Protein AF-A0AAN6LXR0-F1 (afdb_monomer_lite)

InterPro domains:
  IPR046529 Domain of unknown function DUF6594 [PF20237] (5-196)

Structure (mmCIF, N/CA/C/O backbone):
data_AF-A0AAN6LXR0-F1
#
_entry.id   AF-A0AAN6LXR0-F1
#
loop_
_atom_site.group_PDB
_atom_site.id
_atom_site.type_symbol
_atom_site.label_atom_id
_atom_site.label_alt_id
_atom_site.label_comp_id
_atom_site.label_asym_id
_atom_site.label_entity_id
_atom_site.label_seq_id
_atom_site.pdbx_PDB_ins_code
_atom_site.Cartn_x
_atom_site.Cartn_y
_atom_site.Cartn_z
_atom_site.occupancy
_atom_site.B_iso_or_equiv
_atom_site.auth_seq_id
_atom_site.auth_comp_id
_atom_site.auth_asym_id
_atom_site.auth_atom_id
_atom_site.pdbx_PDB_model_num
ATOM 1 N N . MET A 1 1 ? 6.431 15.341 -34.986 1.00 51.22 1 MET A N 1
ATOM 2 C CA . MET A 1 1 ? 7.709 15.016 -34.312 1.00 51.22 1 MET A CA 1
ATOM 3 C C . MET A 1 1 ? 7.399 14.668 -32.868 1.00 51.22 1 MET A C 1
ATOM 5 O O . MET A 1 1 ? 7.099 15.566 -32.097 1.00 51.22 1 MET A O 1
ATOM 9 N N . ASN A 1 2 ? 7.416 13.387 -32.506 1.00 68.31 2 ASN A N 1
ATOM 10 C CA . ASN A 1 2 ? 7.195 12.981 -31.116 1.00 68.31 2 ASN A CA 1
ATOM 11 C C . ASN A 1 2 ? 8.571 12.843 -30.463 1.00 68.31 2 ASN A C 1
ATOM 13 O O . ASN A 1 2 ? 9.344 12.005 -30.911 1.00 68.31 2 ASN A O 1
ATOM 17 N N . THR A 1 3 ? 8.894 13.661 -29.462 1.00 81.25 3 THR A N 1
ATOM 18 C CA . THR A 1 3 ? 10.088 13.536 -28.602 1.00 81.25 3 THR A CA 1
ATOM 19 C C . THR A 1 3 ? 9.645 13.186 -27.178 1.00 81.25 3 THR A C 1
ATOM 21 O O . THR A 1 3 ? 8.453 13.235 -26.877 1.00 81.25 3 THR A O 1
ATOM 24 N N . GLY A 1 4 ? 10.561 12.782 -26.295 1.00 86.75 4 GLY A N 1
ATOM 25 C CA . GLY A 1 4 ? 10.207 12.522 -24.896 1.00 86.75 4 GLY A CA 1
ATOM 26 C C . GLY A 1 4 ? 9.492 11.188 -24.648 1.00 86.75 4 GLY A C 1
ATOM 27 O O . GLY A 1 4 ? 9.710 10.193 -25.349 1.00 86.75 4 GLY A O 1
ATOM 28 N N . PHE A 1 5 ? 8.604 11.182 -23.647 1.00 89.44 5 PHE A N 1
ATOM 29 C CA . PHE A 1 5 ? 7.793 10.019 -23.265 1.00 89.44 5 PHE A CA 1
ATOM 30 C C . PHE A 1 5 ? 6.975 9.419 -24.425 1.00 89.44 5 PHE A C 1
ATOM 32 O O . PHE A 1 5 ? 6.991 8.193 -24.555 1.00 89.44 5 PHE A O 1
ATOM 39 N N . PRO A 1 6 ? 6.324 10.201 -25.315 1.00 91.44 6 PRO A N 1
ATOM 40 C CA . PRO A 1 6 ? 5.630 9.646 -26.482 1.00 91.44 6 PRO A CA 1
ATOM 41 C C . PRO A 1 6 ? 6.534 8.837 -27.424 1.00 91.44 6 PRO A C 1
ATOM 43 O O . PRO A 1 6 ? 6.121 7.807 -27.953 1.00 91.44 6 PRO A O 1
ATOM 46 N N . LYS A 1 7 ? 7.787 9.266 -27.630 1.00 89.25 7 LYS A N 1
ATOM 47 C CA . LYS A 1 7 ? 8.739 8.535 -28.483 1.00 89.25 7 LYS A CA 1
ATOM 48 C C . LYS A 1 7 ? 9.213 7.251 -27.811 1.00 89.25 7 LYS A C 1
ATOM 50 O O . LYS A 1 7 ? 9.245 6.203 -28.454 1.00 89.25 7 LYS A O 1
ATOM 55 N N . LEU A 1 8 ? 9.561 7.326 -26.523 1.00 88.56 8 LEU A N 1
ATOM 56 C CA . LEU A 1 8 ? 10.047 6.164 -25.781 1.00 88.56 8 LEU A CA 1
ATOM 57 C C . LEU A 1 8 ? 8.950 5.111 -25.587 1.00 88.56 8 LEU A C 1
ATOM 59 O O . LEU A 1 8 ? 9.200 3.938 -25.831 1.00 88.56 8 LEU A O 1
ATOM 63 N N . SER A 1 9 ? 7.735 5.511 -25.203 1.00 89.75 9 SER A N 1
ATOM 64 C CA . SER A 1 9 ? 6.600 4.585 -25.050 1.00 89.75 9 SER A CA 1
ATOM 65 C C . SER A 1 9 ? 6.288 3.848 -26.353 1.00 89.75 9 SER A C 1
ATOM 67 O O . SER A 1 9 ? 6.139 2.629 -26.332 1.00 89.75 9 SER A O 1
ATOM 69 N N . ARG A 1 10 ? 6.306 4.548 -27.499 1.00 88.88 10 ARG A N 1
ATOM 70 C CA . ARG A 1 10 ? 6.178 3.916 -28.819 1.00 88.88 10 ARG A CA 1
ATOM 71 C C . ARG A 1 10 ? 7.291 2.899 -29.075 1.00 88.88 10 ARG A C 1
ATOM 73 O O . ARG A 1 10 ? 6.992 1.802 -29.524 1.00 88.88 10 ARG A O 1
ATOM 80 N N . ARG A 1 11 ? 8.554 3.229 -28.778 1.00 86.94 11 ARG A N 1
ATOM 81 C CA . ARG A 1 11 ? 9.693 2.303 -28.950 1.00 86.94 11 ARG A CA 1
ATOM 82 C C . ARG A 1 11 ? 9.577 1.056 -28.077 1.00 86.94 11 ARG A C 1
ATOM 84 O O . ARG A 1 11 ? 9.833 -0.042 -28.562 1.00 86.94 11 ARG A O 1
ATOM 91 N N . LEU A 1 12 ? 9.146 1.223 -26.829 1.00 86.25 12 LEU A N 1
ATOM 92 C CA . LEU A 1 12 ? 8.907 0.105 -25.919 1.00 86.25 12 LEU A CA 1
ATOM 93 C C . LEU A 1 12 ? 7.782 -0.795 -26.449 1.00 86.25 12 LEU A C 1
ATOM 95 O O . LEU A 1 12 ? 7.953 -2.010 -26.487 1.00 86.25 12 LEU A O 1
ATOM 99 N N . ALA A 1 13 ? 6.682 -0.207 -26.932 1.00 85.75 13 ALA A N 1
ATOM 100 C CA . ALA A 1 13 ? 5.504 -0.928 -27.418 1.00 85.75 13 ALA A CA 1
ATOM 101 C C . ALA A 1 13 ? 5.711 -1.722 -28.724 1.00 85.75 13 ALA A C 1
ATOM 103 O O . ALA A 1 13 ? 4.903 -2.595 -29.020 1.00 85.75 13 ALA A O 1
ATOM 104 N N . ILE A 1 14 ? 6.775 -1.461 -29.495 1.00 82.56 14 ILE A N 1
ATOM 105 C CA . ILE A 1 14 ? 7.069 -2.197 -30.743 1.00 82.56 14 ILE A CA 1
ATOM 106 C C . ILE A 1 14 ? 7.388 -3.676 -30.475 1.00 82.56 14 ILE A C 1
ATOM 108 O O . ILE A 1 14 ? 7.172 -4.518 -31.343 1.00 82.56 14 ILE A O 1
ATOM 112 N N . HIS A 1 15 ? 7.895 -4.012 -29.285 1.00 72.75 15 HIS A N 1
ATOM 113 C CA . HIS A 1 15 ? 8.334 -5.371 -28.972 1.00 72.75 15 HIS A CA 1
ATOM 114 C C . HIS A 1 15 ? 7.192 -6.194 -28.354 1.00 72.75 15 HIS A C 1
ATOM 116 O O . HIS A 1 15 ? 6.874 -5.980 -27.181 1.00 72.75 15 HIS A O 1
ATOM 122 N N . PRO A 1 16 ? 6.625 -7.191 -29.066 1.00 69.94 16 PRO A N 1
ATOM 123 C CA . PRO A 1 16 ? 5.486 -7.982 -28.575 1.00 69.94 16 PRO A CA 1
ATOM 124 C C . PRO A 1 16 ? 5.852 -8.882 -27.386 1.00 69.94 16 PRO A C 1
ATOM 126 O O . PRO A 1 16 ? 4.994 -9.389 -26.668 1.00 69.94 16 PRO A O 1
ATOM 129 N N . ASP A 1 17 ? 7.148 -9.099 -27.163 1.00 73.25 17 ASP A N 1
ATOM 130 C CA . ASP A 1 17 ? 7.640 -9.957 -26.096 1.00 73.25 17 ASP A CA 1
ATOM 131 C C . ASP A 1 17 ? 7.623 -9.299 -24.710 1.00 73.25 17 ASP A C 1
ATOM 133 O O . ASP A 1 17 ? 7.783 -10.011 -23.718 1.00 73.25 17 ASP A O 1
ATOM 137 N N . TYR A 1 18 ? 7.436 -7.976 -24.623 1.00 77.94 18 TYR A N 1
ATOM 138 C CA . TYR A 1 18 ? 7.505 -7.180 -23.388 1.00 77.94 18 TYR A CA 1
ATOM 139 C C . TYR A 1 18 ? 8.811 -7.341 -22.579 1.00 77.94 18 TYR A C 1
ATOM 141 O O . TYR A 1 18 ? 8.905 -6.881 -21.445 1.00 77.94 18 TYR A O 1
ATOM 149 N N . GLU A 1 19 ? 9.867 -7.945 -23.137 1.00 80.06 19 GLU A N 1
ATOM 150 C CA . GLU A 1 19 ? 11.148 -8.108 -22.428 1.00 80.06 19 GLU A CA 1
ATOM 151 C C . GLU A 1 19 ? 11.853 -6.765 -22.176 1.00 80.06 19 GLU A C 1
ATOM 153 O O . GLU A 1 19 ? 12.559 -6.619 -21.180 1.00 80.06 19 GLU A O 1
ATOM 158 N N . ALA A 1 20 ? 11.630 -5.771 -23.043 1.00 81.25 20 ALA A N 1
ATOM 159 C CA . ALA A 1 20 ? 12.152 -4.412 -22.890 1.00 81.25 20 ALA A CA 1
ATOM 160 C C . ALA A 1 20 ? 11.318 -3.535 -21.928 1.00 81.25 20 ALA A C 1
ATOM 162 O O . ALA A 1 20 ? 11.726 -2.416 -21.615 1.00 81.25 20 ALA A O 1
ATOM 163 N N . PHE A 1 21 ? 10.180 -4.030 -21.416 1.00 88.88 21 PHE A N 1
ATOM 164 C CA . PHE A 1 21 ? 9.346 -3.329 -20.430 1.00 88.88 21 PHE A CA 1
ATOM 165 C C . PHE A 1 21 ? 9.963 -3.447 -19.036 1.00 88.88 21 PHE A C 1
ATOM 167 O O . PHE A 1 21 ? 9.533 -4.235 -18.189 1.00 88.88 21 PHE A O 1
ATOM 174 N N . ILE A 1 22 ? 11.016 -2.658 -18.829 1.00 91.62 22 ILE A N 1
ATOM 175 C CA . ILE A 1 22 ? 11.795 -2.634 -17.596 1.00 91.62 22 ILE A CA 1
ATOM 176 C C . ILE A 1 22 ? 11.388 -1.425 -16.766 1.00 91.62 22 ILE A C 1
ATOM 178 O O . ILE A 1 22 ? 11.518 -0.282 -17.210 1.00 91.62 22 ILE A O 1
ATOM 182 N N . PHE A 1 23 ? 10.967 -1.659 -15.532 1.00 92.50 23 PHE A N 1
ATOM 183 C CA . PHE A 1 23 ? 10.565 -0.614 -14.592 1.00 92.50 23 PHE A CA 1
ATOM 184 C C . PHE A 1 23 ? 11.283 -0.782 -13.262 1.00 92.50 23 PHE A C 1
ATOM 186 O O . PHE A 1 23 ? 12.004 -1.755 -13.054 1.00 92.50 23 PHE A O 1
ATOM 193 N N . ARG A 1 24 ? 11.123 0.210 -12.388 1.00 93.00 24 ARG A N 1
ATOM 194 C CA . ARG A 1 24 ? 11.608 0.145 -11.014 1.00 93.00 24 ARG A CA 1
ATOM 195 C C . ARG A 1 24 ? 10.474 -0.319 -10.099 1.00 93.00 24 ARG A C 1
ATOM 197 O O . ARG A 1 24 ? 9.366 0.185 -10.266 1.00 93.00 24 ARG A O 1
ATOM 204 N N . LYS A 1 25 ? 10.736 -1.234 -9.157 1.00 92.25 25 LYS A N 1
ATOM 205 C CA . LYS A 1 25 ? 9.773 -1.607 -8.087 1.00 92.25 25 LYS A CA 1
ATOM 206 C C . LYS A 1 25 ? 9.680 -0.546 -7.000 1.00 92.25 25 LYS A C 1
ATOM 208 O O . LYS A 1 25 ? 8.644 -0.445 -6.360 1.00 92.25 25 LYS A O 1
ATOM 213 N N . PHE A 1 26 ? 10.738 0.243 -6.821 1.00 93.00 26 PHE A N 1
ATOM 214 C CA . PHE A 1 26 ? 10.887 1.192 -5.727 1.00 93.00 26 PHE A CA 1
ATOM 215 C C . PHE A 1 26 ? 10.786 0.529 -4.347 1.00 93.00 26 PHE A C 1
ATOM 217 O O . PHE A 1 26 ? 10.141 1.074 -3.456 1.00 93.00 26 PHE A O 1
ATOM 224 N N . ASP A 1 27 ? 11.485 -0.593 -4.137 1.00 91.56 27 ASP A N 1
ATOM 225 C CA . ASP A 1 27 ? 11.389 -1.404 -2.904 1.00 91.56 27 ASP A CA 1
ATOM 226 C C . ASP A 1 27 ? 11.477 -0.583 -1.618 1.00 91.56 27 ASP A C 1
ATOM 228 O O . ASP A 1 27 ? 10.680 -0.758 -0.702 1.00 91.56 27 ASP A O 1
ATOM 232 N N . ARG A 1 28 ? 12.426 0.358 -1.558 1.00 93.88 28 ARG A N 1
ATOM 233 C CA . ARG A 1 28 ? 12.610 1.219 -0.385 1.00 93.88 28 ARG A CA 1
ATOM 234 C C . ARG A 1 28 ? 11.385 2.095 -0.108 1.00 93.88 28 ARG A C 1
ATOM 236 O O . ARG A 1 28 ? 11.056 2.327 1.050 1.00 93.88 28 ARG A O 1
ATOM 243 N N . LEU A 1 29 ? 10.745 2.624 -1.154 1.00 94.69 29 LEU A N 1
ATOM 244 C CA . LEU A 1 29 ? 9.548 3.457 -1.007 1.00 94.69 29 LEU A CA 1
ATOM 245 C C . LEU A 1 29 ? 8.327 2.599 -0.678 1.00 94.69 29 LEU A C 1
ATOM 247 O O . LEU A 1 29 ? 7.560 2.985 0.197 1.00 94.69 29 LEU A O 1
ATOM 251 N N . SER A 1 30 ? 8.189 1.428 -1.302 1.00 94.50 30 SER A N 1
ATOM 252 C CA . SER A 1 30 ? 7.115 0.481 -0.991 1.00 94.50 30 SER A CA 1
ATOM 253 C C . SER A 1 30 ? 7.193 -0.018 0.451 1.00 94.50 30 SER A C 1
ATOM 255 O O . SER A 1 30 ? 6.192 0.010 1.159 1.00 94.50 30 SER A O 1
ATOM 257 N N . ALA A 1 31 ? 8.386 -0.392 0.926 1.00 95.19 31 ALA A N 1
ATOM 258 C CA . ALA A 1 31 ? 8.607 -0.787 2.316 1.00 95.19 31 ALA A CA 1
ATOM 259 C C . ALA A 1 31 ? 8.286 0.359 3.282 1.00 95.19 31 ALA A C 1
ATOM 261 O O . ALA A 1 31 ? 7.596 0.156 4.273 1.00 95.19 31 ALA A O 1
ATOM 262 N N . ARG A 1 32 ? 8.718 1.587 2.968 1.00 97.62 32 ARG A N 1
ATOM 263 C CA . ARG A 1 32 ? 8.381 2.762 3.780 1.00 97.62 32 ARG A CA 1
ATOM 264 C C . ARG A 1 32 ? 6.872 3.017 3.831 1.00 97.62 32 ARG A C 1
ATOM 266 O O . ARG A 1 32 ? 6.366 3.359 4.891 1.00 97.62 32 ARG A O 1
ATOM 273 N N . ASN A 1 33 ? 6.164 2.845 2.716 1.00 97.06 33 ASN A N 1
ATOM 274 C CA . ASN A 1 33 ? 4.710 2.975 2.681 1.00 97.06 33 ASN A CA 1
ATOM 275 C C . ASN A 1 33 ? 4.025 1.921 3.566 1.00 97.06 33 ASN A C 1
ATOM 277 O O . ASN A 1 33 ? 3.162 2.267 4.364 1.00 97.06 33 ASN A O 1
ATOM 281 N N . LEU A 1 34 ? 4.457 0.659 3.475 1.00 97.12 34 LEU A N 1
ATOM 282 C CA . LEU A 1 34 ? 3.945 -0.422 4.322 1.00 97.12 34 LEU A CA 1
ATOM 283 C C . LEU A 1 34 ? 4.179 -0.145 5.810 1.00 97.12 34 LEU A C 1
ATOM 285 O O . LEU A 1 34 ? 3.242 -0.257 6.589 1.00 97.12 34 LEU A O 1
ATOM 289 N N . LEU A 1 35 ? 5.383 0.297 6.184 1.00 97.94 35 LEU A N 1
ATOM 290 C CA . LEU A 1 35 ? 5.702 0.667 7.567 1.00 97.94 35 LEU A CA 1
ATOM 291 C C . LEU A 1 35 ? 4.844 1.838 8.065 1.00 97.94 35 LEU A C 1
ATOM 293 O O . LEU A 1 35 ? 4.445 1.860 9.225 1.00 97.94 35 LEU A O 1
ATOM 297 N N . HIS A 1 36 ? 4.535 2.813 7.204 1.00 98.00 36 HIS A N 1
ATOM 298 C CA . HIS A 1 36 ? 3.633 3.906 7.569 1.00 98.00 36 HIS A CA 1
ATOM 299 C C . HIS A 1 36 ? 2.208 3.407 7.829 1.00 98.00 36 HIS A C 1
ATOM 301 O O . HIS A 1 36 ? 1.619 3.781 8.842 1.00 98.00 36 HIS A O 1
ATOM 307 N N . LEU A 1 37 ? 1.676 2.537 6.970 1.00 98.06 37 LEU A N 1
ATOM 308 C CA . LEU A 1 37 ? 0.355 1.936 7.165 1.00 98.06 37 LEU A CA 1
ATOM 309 C C . LEU A 1 37 ? 0.298 1.071 8.432 1.00 98.06 37 LEU A C 1
ATOM 311 O O . LEU A 1 37 ? -0.631 1.219 9.218 1.00 98.06 37 LEU A O 1
ATOM 315 N N . GLU A 1 38 ? 1.318 0.248 8.672 1.00 97.50 38 GLU A N 1
ATOM 316 C CA . GLU A 1 38 ? 1.445 -0.571 9.884 1.00 97.50 38 GLU A CA 1
ATOM 317 C C . GLU A 1 38 ? 1.491 0.296 11.148 1.00 97.50 38 GLU A C 1
ATOM 319 O O . GLU A 1 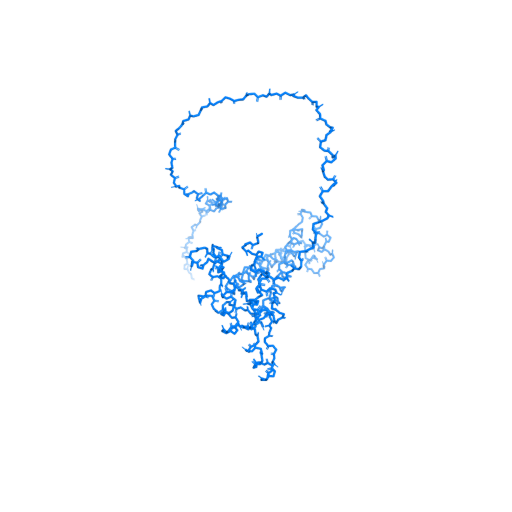38 ? 0.731 0.071 12.085 1.00 97.50 38 GLU A O 1
ATOM 324 N N . SER A 1 39 ? 2.306 1.358 11.148 1.00 98.19 39 SER A N 1
ATOM 325 C CA . SER A 1 39 ? 2.379 2.286 12.283 1.00 98.19 39 SER A CA 1
ATOM 326 C C . SER A 1 39 ? 1.055 3.009 12.550 1.00 98.19 39 SER A C 1
ATOM 328 O O . SER A 1 39 ? 0.688 3.222 13.704 1.00 98.19 39 SER A O 1
ATOM 330 N N . ARG A 1 40 ? 0.309 3.362 11.492 1.00 97.94 40 ARG A N 1
ATOM 331 C CA . ARG A 1 40 ? -1.013 3.985 11.620 1.00 97.94 40 ARG A CA 1
ATOM 332 C C . ARG A 1 40 ? -2.027 3.006 12.198 1.00 97.94 40 ARG A C 1
ATOM 334 O O . ARG A 1 40 ? -2.787 3.397 13.074 1.00 97.94 40 ARG A O 1
ATOM 341 N N . LEU A 1 41 ? -2.019 1.756 11.738 1.00 98.19 41 LEU A N 1
ATOM 342 C CA . LEU A 1 41 ? -2.884 0.706 12.271 1.00 98.19 41 LEU A CA 1
ATOM 343 C C . LEU A 1 41 ? -2.614 0.455 13.752 1.00 98.19 41 LEU A C 1
ATOM 345 O O . LEU A 1 41 ? -3.558 0.497 14.529 1.00 98.19 41 LEU A O 1
ATOM 349 N N . ALA A 1 42 ? -1.349 0.315 14.155 1.00 98.31 42 ALA A N 1
ATOM 350 C CA . ALA A 1 42 ? -0.982 0.140 15.562 1.00 98.31 42 ALA A CA 1
ATOM 351 C C . ALA A 1 42 ? -1.448 1.317 16.440 1.00 98.31 42 ALA A C 1
ATOM 353 O O . ALA A 1 42 ? -1.887 1.135 17.573 1.00 98.31 42 ALA A O 1
ATOM 354 N N . TYR A 1 43 ? -1.387 2.544 15.915 1.00 98.12 43 TYR A N 1
ATOM 355 C CA . TYR A 1 43 ? -1.896 3.721 16.618 1.00 98.12 43 TYR A CA 1
ATOM 356 C C . TYR A 1 43 ? -3.426 3.726 16.753 1.00 98.12 43 TYR A C 1
ATOM 358 O O . TYR A 1 43 ? -3.948 4.112 17.800 1.00 98.12 43 TYR A O 1
ATOM 366 N N . LEU A 1 44 ? -4.152 3.315 15.711 1.00 97.75 44 LEU A N 1
ATOM 367 C CA . LEU A 1 44 ? -5.613 3.221 15.748 1.00 97.75 44 LEU A CA 1
ATOM 368 C C . LEU A 1 44 ? -6.095 2.070 16.639 1.00 97.75 44 LEU A C 1
ATOM 370 O O . LEU A 1 44 ? -7.059 2.252 17.373 1.00 97.75 44 LEU A O 1
ATOM 374 N N . GLU A 1 45 ? -5.404 0.931 16.616 1.00 97.56 45 GLU A N 1
ATOM 375 C CA . GLU A 1 45 ? -5.620 -0.198 17.527 1.00 97.56 45 GLU A CA 1
ATOM 376 C C . GLU A 1 45 ? -5.461 0.255 18.978 1.00 97.56 45 GLU A C 1
ATOM 378 O O . GLU A 1 45 ? -6.387 0.117 19.769 1.00 97.56 45 GLU A O 1
ATOM 383 N N . TRP A 1 46 ? -4.353 0.934 19.298 1.00 97.88 46 TRP A N 1
ATOM 384 C CA . TRP A 1 46 ? -4.163 1.513 20.626 1.00 97.88 46 TRP A CA 1
ATOM 385 C C . TRP A 1 46 ? -5.301 2.470 21.014 1.00 97.88 46 TRP A C 1
ATOM 387 O O . TRP A 1 46 ? -5.777 2.413 22.144 1.00 97.88 46 TRP A O 1
ATOM 397 N N . LYS A 1 47 ? -5.763 3.338 20.103 1.00 96.62 47 LYS A N 1
ATOM 398 C CA . LYS A 1 47 ? -6.893 4.243 20.374 1.00 96.62 47 LYS A CA 1
ATOM 399 C C . LYS A 1 47 ? -8.185 3.495 20.679 1.00 96.62 47 LYS A C 1
ATOM 401 O O . LYS A 1 47 ? -8.891 3.893 21.601 1.00 96.62 47 LYS A O 1
ATOM 406 N N . LEU A 1 48 ? -8.491 2.456 19.906 1.00 95.12 48 LEU A N 1
ATOM 407 C CA . LEU A 1 48 ? -9.683 1.641 20.110 1.00 95.12 48 LEU A CA 1
ATOM 408 C C . LEU A 1 48 ? -9.602 0.889 21.447 1.00 95.12 48 LEU A C 1
ATOM 410 O O . LEU A 1 48 ? -10.540 0.947 22.231 1.00 95.12 48 LEU A O 1
ATOM 414 N N . ASP A 1 49 ? -8.441 0.322 21.781 1.00 95.69 49 ASP A N 1
ATOM 415 C CA . ASP A 1 49 ? -8.217 -0.328 23.076 1.00 95.69 49 ASP A CA 1
ATOM 416 C C . ASP A 1 49 ? -8.386 0.639 24.258 1.00 95.69 49 ASP A C 1
ATOM 418 O O . ASP A 1 49 ? -8.862 0.251 25.325 1.00 95.69 49 ASP A O 1
ATOM 422 N N . GLN A 1 50 ? -7.958 1.900 24.114 1.00 95.06 50 GLN A N 1
ATOM 423 C CA . GLN A 1 50 ? -8.181 2.919 25.146 1.00 95.06 50 GLN A CA 1
ATOM 424 C C . GLN A 1 50 ? -9.665 3.270 25.278 1.00 95.06 50 GLN A C 1
ATOM 426 O O . GLN A 1 50 ? -10.158 3.388 26.397 1.00 95.06 50 GLN A O 1
ATOM 431 N N . ALA A 1 51 ? -10.370 3.407 24.156 1.00 90.88 51 ALA A N 1
ATOM 432 C CA . ALA A 1 51 ? -11.809 3.641 24.123 1.00 90.88 51 ALA A CA 1
ATOM 433 C C . ALA A 1 51 ? -12.592 2.513 24.817 1.00 90.88 51 ALA A C 1
ATOM 435 O O . ALA A 1 51 ? -13.449 2.779 25.663 1.00 90.88 51 ALA A O 1
ATOM 436 N N . ASP A 1 52 ? -12.239 1.258 24.538 1.00 92.19 52 ASP A N 1
ATOM 437 C CA . ASP A 1 52 ? -12.865 0.089 25.157 1.00 92.19 52 ASP A CA 1
ATOM 438 C C . ASP A 1 52 ? -12.583 0.029 26.663 1.00 92.19 52 ASP A C 1
ATOM 440 O O . ASP A 1 52 ? -13.485 -0.242 27.459 1.00 92.19 52 ASP A O 1
ATOM 444 N N . LYS A 1 53 ? -11.353 0.349 27.089 1.00 93.06 53 LYS A N 1
ATOM 445 C CA . LYS A 1 53 ? -11.004 0.453 28.517 1.00 93.06 53 LYS A CA 1
ATOM 446 C C . LYS A 1 53 ? -11.814 1.531 29.227 1.00 93.06 53 LYS A C 1
ATOM 448 O O . LYS A 1 53 ? -12.359 1.267 30.293 1.00 93.06 53 LYS A O 1
ATOM 453 N N . GLN A 1 54 ? -11.942 2.713 28.629 1.00 90.75 54 GLN A N 1
ATOM 454 C CA . GLN A 1 54 ? -12.735 3.805 29.198 1.00 90.75 54 GLN A CA 1
ATOM 455 C C . GLN A 1 54 ? -14.212 3.425 29.333 1.00 90.75 54 GLN A C 1
ATOM 457 O O . GLN A 1 54 ? -14.836 3.724 30.350 1.00 90.75 54 GLN A O 1
ATOM 462 N N . ALA A 1 55 ? -14.768 2.724 28.344 1.00 88.62 55 ALA A N 1
ATOM 463 C CA . ALA A 1 55 ? -16.142 2.245 28.401 1.00 88.62 55 ALA A CA 1
ATOM 464 C C . ALA A 1 55 ? -16.332 1.152 29.475 1.00 88.62 55 ALA A C 1
ATOM 466 O O . ALA A 1 55 ? -17.349 1.159 30.168 1.00 88.62 55 ALA A O 1
ATOM 467 N N . LEU A 1 56 ? -15.342 0.272 29.680 1.00 89.31 56 LEU A N 1
ATOM 468 C CA . LEU A 1 56 ? -15.336 -0.726 30.762 1.00 89.31 56 LEU A CA 1
ATOM 469 C C . LEU A 1 56 ? -15.237 -0.110 32.163 1.00 89.31 56 LEU A C 1
ATOM 471 O O . LEU A 1 56 ? -15.836 -0.629 33.102 1.00 89.31 56 LEU A O 1
ATOM 475 N N . GLU A 1 57 ? -14.468 0.968 32.310 1.00 90.88 57 GLU A N 1
ATOM 476 C CA . GLU A 1 57 ? -14.324 1.706 33.571 1.00 90.88 57 GLU A CA 1
ATOM 477 C C . GLU A 1 57 ? -15.532 2.610 33.862 1.00 90.88 57 GLU A C 1
ATOM 479 O O . GLU A 1 57 ? -15.747 3.023 35.005 1.00 90.88 57 GLU A O 1
ATOM 484 N N . SER A 1 58 ? -16.341 2.909 32.843 1.00 86.31 58 SER A N 1
ATOM 485 C CA . SER A 1 58 ? -17.548 3.711 32.999 1.00 86.31 58 SER A CA 1
ATOM 486 C C . SER A 1 58 ? -18.635 2.953 33.773 1.00 86.31 58 SER A C 1
ATOM 488 O O . SER A 1 58 ? -18.825 1.748 33.626 1.00 86.31 58 SER A O 1
ATOM 490 N N . GLN A 1 59 ? -19.403 3.680 34.588 1.00 85.75 59 GLN A N 1
ATOM 491 C CA . GLN A 1 59 ? -20.605 3.142 35.238 1.00 85.75 59 GLN A CA 1
ATOM 492 C C . GLN A 1 59 ? -21.837 3.160 34.308 1.00 85.75 59 GLN A C 1
ATOM 494 O O . GLN A 1 59 ? -22.940 2.843 34.756 1.00 85.75 59 GLN A O 1
ATOM 499 N N . ASP A 1 60 ? -21.680 3.547 33.034 1.00 89.00 60 ASP A N 1
ATOM 500 C CA . ASP A 1 60 ? -22.785 3.587 32.075 1.00 89.00 60 ASP A CA 1
ATOM 501 C C . ASP A 1 60 ? -23.059 2.182 31.520 1.00 89.00 60 ASP A C 1
ATOM 503 O O . ASP A 1 60 ? -22.265 1.601 30.778 1.00 89.00 60 ASP A O 1
ATOM 507 N N . ASN A 1 61 ? -24.227 1.635 31.866 1.00 88.62 61 ASN A N 1
ATOM 508 C CA . ASN A 1 61 ? -24.673 0.338 31.359 1.00 88.62 61 ASN A CA 1
ATOM 509 C C . ASN A 1 61 ? -24.822 0.334 29.832 1.00 88.62 61 ASN A C 1
ATOM 511 O O . ASN A 1 61 ? -24.661 -0.720 29.216 1.00 88.62 61 ASN A O 1
ATOM 515 N N . GLU A 1 62 ? -25.119 1.484 29.222 1.00 88.62 62 GLU A N 1
ATOM 516 C CA . GLU A 1 62 ? -25.285 1.577 27.775 1.00 88.62 62 GLU A CA 1
ATOM 517 C C . GLU A 1 62 ? -23.928 1.537 27.057 1.00 88.62 62 GLU A C 1
ATOM 519 O O . GLU A 1 62 ? -23.780 0.811 26.076 1.00 88.62 62 GLU A O 1
ATOM 524 N N . ALA A 1 63 ? -22.891 2.169 27.617 1.00 87.38 63 ALA A N 1
ATOM 525 C CA . ALA A 1 63 ? -21.518 2.038 27.123 1.00 87.38 63 ALA A CA 1
ATOM 526 C C . ALA A 1 63 ? -21.019 0.582 27.205 1.00 87.38 63 ALA A C 1
ATOM 528 O O . ALA A 1 63 ? -20.471 0.048 26.240 1.00 87.38 63 ALA A O 1
ATOM 529 N N . LEU A 1 64 ? -21.287 -0.114 28.318 1.00 89.25 64 LEU A N 1
ATOM 530 C CA . LEU A 1 64 ? -20.967 -1.542 28.461 1.00 89.25 64 LEU A CA 1
ATOM 531 C C . LEU A 1 64 ? -21.726 -2.424 27.462 1.00 89.25 64 LEU A C 1
ATOM 533 O O . LEU A 1 64 ? -21.210 -3.458 27.021 1.00 89.25 64 LEU A O 1
ATOM 537 N N . ARG A 1 65 ? -22.958 -2.040 27.115 1.00 91.94 65 ARG A N 1
ATOM 538 C CA . ARG A 1 65 ? -23.768 -2.730 26.110 1.00 91.94 65 ARG A CA 1
ATOM 539 C C . ARG A 1 65 ? -23.198 -2.529 24.709 1.00 91.94 65 ARG A C 1
ATOM 541 O O . ARG A 1 65 ? -23.083 -3.518 23.986 1.00 91.94 65 ARG A O 1
ATOM 548 N N . SER A 1 66 ? -22.780 -1.310 24.369 1.00 90.81 66 SER A N 1
ATOM 549 C CA . SER A 1 66 ? -22.136 -0.970 23.094 1.00 90.81 66 SER A CA 1
ATOM 550 C C . SER A 1 66 ? -20.879 -1.810 22.825 1.00 90.81 66 SER A C 1
ATOM 552 O O . SER A 1 66 ? -20.679 -2.268 21.709 1.00 90.81 66 SER A O 1
ATOM 554 N N . ILE A 1 67 ? -20.068 -2.119 23.844 1.00 90.31 67 ILE A N 1
ATOM 555 C CA . ILE A 1 67 ? -18.878 -2.983 23.673 1.00 90.31 67 ILE A CA 1
ATOM 556 C C . ILE A 1 67 ? -19.258 -4.408 23.229 1.00 90.31 67 ILE A C 1
ATOM 558 O O . ILE A 1 67 ? -18.511 -5.078 22.518 1.00 90.31 67 ILE A O 1
ATOM 562 N N . ARG A 1 68 ? -20.414 -4.912 23.678 1.00 90.25 68 ARG A N 1
ATOM 563 C CA . ARG A 1 68 ? -20.818 -6.316 23.485 1.00 90.25 68 ARG A CA 1
ATOM 564 C C . ARG A 1 68 ? -21.732 -6.524 22.285 1.00 90.25 68 ARG A C 1
ATOM 566 O O . ARG A 1 68 ? -21.767 -7.627 21.744 1.00 90.25 68 ARG A O 1
ATOM 573 N N . VAL A 1 69 ? -22.519 -5.512 21.933 1.00 95.19 69 VAL A N 1
ATOM 574 C CA . V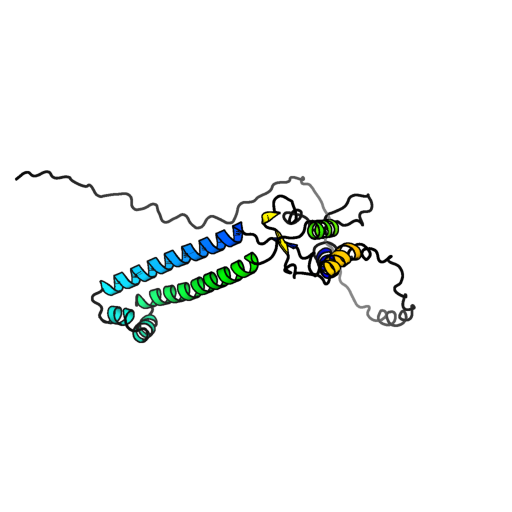AL A 1 69 ? -23.604 -5.605 20.953 1.00 95.19 69 VAL A CA 1
ATOM 575 C C . VAL A 1 69 ? -23.403 -4.531 19.894 1.00 95.19 69 VAL A C 1
ATOM 577 O O . VAL A 1 69 ? -23.523 -3.341 20.182 1.00 95.19 69 VAL A O 1
ATOM 580 N N . TRP A 1 70 ? -23.129 -4.962 18.660 1.00 93.12 70 TRP A N 1
ATOM 581 C CA . TRP A 1 70 ? -22.863 -4.060 17.539 1.00 93.12 70 TRP A CA 1
ATOM 582 C C . TRP A 1 70 ? -24.051 -3.141 17.240 1.00 93.12 70 TRP A C 1
ATOM 584 O O . TRP A 1 70 ? -23.859 -1.957 16.994 1.00 93.12 70 TRP A O 1
ATOM 594 N N . GLU A 1 71 ? -25.276 -3.656 17.307 1.00 96.31 71 GLU A N 1
ATOM 595 C CA . GLU A 1 71 ? -26.488 -2.880 17.042 1.00 96.31 71 GLU A CA 1
ATOM 596 C C . GLU A 1 71 ? -26.649 -1.735 18.051 1.00 96.31 71 GLU A C 1
ATOM 598 O O . GLU A 1 71 ? -26.981 -0.616 17.672 1.00 96.31 71 GLU A O 1
ATOM 603 N N . ALA A 1 72 ? -26.338 -1.991 19.328 1.00 93.06 72 ALA A N 1
ATOM 604 C CA . ALA A 1 72 ? -26.350 -0.957 20.361 1.00 93.06 72 ALA A CA 1
ATOM 605 C C . ALA A 1 72 ? -25.244 0.077 20.116 1.00 93.06 72 ALA A C 1
ATOM 607 O O . ALA A 1 72 ? -25.493 1.275 20.200 1.00 93.06 72 ALA A O 1
ATOM 608 N N . PHE A 1 73 ? -24.040 -0.370 19.748 1.00 93.94 73 PHE A N 1
ATOM 609 C CA . PHE A 1 73 ? -22.945 0.528 19.385 1.00 93.94 73 PHE A CA 1
ATOM 610 C C . PHE A 1 73 ? -23.300 1.435 18.204 1.00 93.94 73 PHE A C 1
ATOM 612 O O . PHE A 1 73 ? -23.082 2.641 18.269 1.00 93.94 73 PHE A O 1
ATOM 619 N N . GLU A 1 74 ? -23.876 0.873 17.143 1.00 95.06 74 GLU A N 1
ATOM 620 C CA . GLU A 1 74 ? -24.282 1.616 15.953 1.00 95.06 74 GLU A CA 1
ATOM 621 C C . GLU A 1 74 ? -25.397 2.623 16.255 1.00 95.06 74 GLU A C 1
ATOM 623 O O . GLU A 1 74 ? -25.354 3.751 15.763 1.00 95.06 74 GLU A O 1
ATOM 628 N N . ASP A 1 75 ? -26.374 2.253 17.084 1.00 94.75 75 ASP A N 1
ATOM 629 C CA . ASP A 1 75 ? -27.436 3.166 17.501 1.00 94.75 75 ASP A CA 1
ATOM 630 C C . ASP A 1 75 ? -26.907 4.300 18.389 1.00 94.75 75 ASP A C 1
ATOM 632 O O . ASP A 1 75 ? -27.234 5.464 18.150 1.00 94.75 75 ASP A O 1
ATOM 636 N N . ASN A 1 76 ? -26.032 3.991 19.348 1.00 92.00 76 ASN A N 1
ATOM 637 C CA . ASN A 1 76 ? -25.433 4.979 20.248 1.00 92.00 76 ASN A CA 1
ATOM 638 C C . ASN A 1 76 ? -24.431 5.899 19.534 1.00 92.00 76 ASN A C 1
ATOM 640 O O . ASN A 1 76 ? -24.317 7.073 19.882 1.00 92.00 76 ASN A O 1
ATOM 644 N N . ALA A 1 77 ? -23.757 5.412 18.491 1.00 93.62 77 ALA A N 1
ATOM 645 C CA . ALA A 1 77 ? -22.847 6.202 17.666 1.00 93.62 77 ALA A CA 1
ATOM 646 C C . ALA A 1 77 ? -23.553 7.242 16.778 1.00 93.62 77 ALA A C 1
ATOM 648 O O . ALA A 1 77 ? -22.891 8.125 16.228 1.00 93.62 77 ALA A O 1
ATOM 649 N N . LYS A 1 78 ? -24.883 7.174 16.619 1.00 93.81 78 LYS A N 1
ATOM 650 C CA . LYS A 1 78 ? -25.651 8.211 15.906 1.00 93.81 78 LYS A CA 1
ATOM 651 C C . LYS A 1 78 ? -25.730 9.517 16.696 1.00 93.81 78 LYS A C 1
ATOM 653 O O . LYS A 1 78 ? -25.950 10.565 16.090 1.00 93.81 78 LYS A O 1
ATOM 658 N N . ASP A 1 79 ? -25.557 9.465 18.017 1.00 93.38 79 ASP A N 1
ATOM 659 C CA . ASP A 1 79 ? -25.554 10.645 18.877 1.00 93.38 79 ASP A CA 1
ATOM 660 C C . ASP A 1 79 ? -24.135 11.239 18.984 1.00 93.38 79 ASP A C 1
ATOM 662 O O . ASP A 1 79 ? -23.258 10.618 19.586 1.00 93.38 79 ASP A O 1
ATOM 666 N N . PRO A 1 80 ? -23.877 12.452 18.457 1.00 91.88 80 PRO A N 1
ATOM 667 C CA . PRO A 1 80 ? -22.552 13.069 18.505 1.00 91.88 80 PRO A CA 1
ATOM 668 C C . PRO A 1 80 ? -22.099 13.466 19.918 1.00 91.88 80 PRO A C 1
ATOM 670 O O . PRO A 1 80 ? -20.919 13.756 20.109 1.00 91.88 80 PRO A O 1
ATOM 673 N N . ALA A 1 81 ? -23.004 13.516 20.902 1.00 91.31 81 ALA A N 1
ATOM 674 C CA . ALA A 1 81 ? -22.645 13.800 22.291 1.00 91.31 81 ALA A CA 1
ATOM 675 C C . ALA A 1 81 ? -22.018 12.588 22.998 1.00 91.31 81 ALA A C 1
ATOM 677 O O . ALA A 1 81 ? -21.379 12.744 24.042 1.00 91.31 81 ALA A O 1
ATOM 678 N N . ARG A 1 82 ? -22.206 11.387 22.443 1.00 89.94 82 ARG A N 1
ATOM 679 C CA . ARG A 1 82 ? -21.729 10.131 23.013 1.00 89.94 82 ARG A CA 1
ATOM 680 C C . ARG A 1 82 ? -20.307 9.788 22.546 1.00 89.94 82 ARG A C 1
ATOM 682 O O . ARG A 1 82 ? -19.969 10.022 21.383 1.00 89.94 82 ARG A O 1
ATOM 689 N N . PRO A 1 83 ? -19.461 9.196 23.413 1.00 89.69 83 PRO A N 1
ATOM 690 C CA . PRO A 1 83 ? -18.114 8.769 23.027 1.00 89.69 83 PRO A CA 1
ATOM 691 C C . PRO A 1 83 ? -18.131 7.705 21.917 1.00 89.69 83 PRO A C 1
ATOM 693 O O . PRO A 1 83 ? -17.230 7.677 21.077 1.00 89.69 83 PRO A O 1
ATOM 696 N N . GLU A 1 84 ? -19.193 6.897 21.836 1.00 92.25 84 GLU A N 1
ATOM 697 C CA . GLU A 1 84 ? -19.399 5.893 20.789 1.00 92.25 84 GLU A CA 1
ATOM 698 C C . GLU A 1 84 ? -19.375 6.491 19.374 1.00 92.25 84 GLU A C 1
ATOM 700 O O . GLU A 1 84 ? -18.911 5.833 18.442 1.00 92.25 84 GLU A O 1
ATOM 705 N N . HIS A 1 85 ? -19.778 7.756 19.201 1.00 92.75 85 HIS A N 1
ATOM 706 C CA . HIS A 1 85 ? -19.677 8.449 17.915 1.00 92.75 85 HIS A CA 1
ATOM 707 C C . HIS A 1 85 ? -18.221 8.607 17.457 1.00 92.75 85 HIS A C 1
ATOM 709 O O . HIS A 1 85 ? -17.873 8.313 16.310 1.00 92.75 85 HIS A O 1
ATOM 715 N N . ALA A 1 86 ? -17.335 9.019 18.369 1.00 92.19 86 ALA A N 1
ATOM 716 C CA . ALA A 1 86 ? -15.910 9.120 18.079 1.00 92.19 86 ALA A CA 1
ATOM 717 C C . ALA A 1 86 ? -15.300 7.732 17.837 1.00 92.19 86 ALA A C 1
ATOM 719 O O . ALA A 1 86 ? -14.478 7.569 16.933 1.00 92.19 86 ALA A O 1
ATOM 720 N N . HIS A 1 87 ? -15.738 6.715 18.582 1.00 92.75 87 HIS A N 1
ATOM 721 C CA . HIS A 1 87 ? -15.271 5.340 18.400 1.00 92.75 87 HIS A CA 1
ATOM 722 C C . HIS A 1 87 ? -15.655 4.784 17.026 1.00 92.75 87 HIS A C 1
ATOM 724 O O . HIS A 1 87 ? -14.825 4.153 16.373 1.00 92.75 87 HIS A O 1
ATOM 730 N N . MET A 1 88 ? -16.863 5.076 16.535 1.00 94.88 88 MET A N 1
ATOM 731 C CA . MET A 1 88 ? -17.289 4.674 15.193 1.00 94.88 88 MET A CA 1
ATOM 732 C C . MET A 1 88 ? -16.348 5.224 14.118 1.00 94.88 88 MET A C 1
ATOM 734 O O . MET A 1 88 ? -15.924 4.481 13.234 1.00 94.88 88 MET A O 1
ATOM 738 N N . SER A 1 89 ? -15.929 6.489 14.241 1.00 95.12 89 SER A N 1
ATOM 739 C CA . SER A 1 89 ? -14.975 7.084 13.296 1.00 95.12 89 SER A CA 1
ATOM 740 C C . SER A 1 89 ? -13.614 6.369 13.300 1.00 95.12 89 SER A C 1
ATOM 742 O O . SER A 1 89 ? -13.020 6.157 12.242 1.00 95.12 89 SER A O 1
ATOM 744 N N . ILE A 1 90 ? -13.146 5.920 14.474 1.00 95.88 90 ILE A N 1
ATOM 745 C CA . ILE A 1 90 ? -11.914 5.130 14.616 1.00 95.88 90 ILE A CA 1
ATOM 746 C C . ILE A 1 90 ? -12.081 3.767 13.939 1.00 95.88 90 ILE A C 1
ATOM 748 O O . ILE A 1 90 ? -11.213 3.358 13.168 1.00 95.88 90 ILE A O 1
ATOM 752 N N . VAL A 1 91 ? -13.201 3.076 14.176 1.00 95.69 91 VAL A N 1
ATOM 753 C CA . VAL A 1 91 ? -13.495 1.768 13.566 1.00 95.69 91 VAL A CA 1
ATOM 754 C C . VAL A 1 91 ? -13.555 1.871 12.040 1.00 95.69 91 VAL A C 1
ATOM 756 O O . VAL A 1 91 ? -12.982 1.033 11.338 1.00 95.69 91 VAL A O 1
ATOM 759 N N . GLU A 1 92 ? -14.195 2.906 11.498 1.00 96.56 92 GLU A N 1
ATOM 760 C CA . GLU A 1 92 ? -14.221 3.158 10.054 1.00 96.56 92 GLU A CA 1
ATOM 761 C C . GLU A 1 92 ? -12.823 3.429 9.487 1.00 96.56 92 GLU A C 1
ATOM 763 O O . GLU A 1 92 ? -12.455 2.883 8.438 1.00 96.56 92 GLU A O 1
ATOM 768 N N . GLU A 1 93 ? -12.013 4.223 10.191 1.00 97.25 93 GLU A N 1
ATOM 769 C CA . GLU A 1 93 ? -10.637 4.499 9.792 1.00 97.25 93 GLU A CA 1
ATOM 770 C C . GLU A 1 93 ? -9.778 3.227 9.807 1.00 97.25 93 GLU A C 1
ATOM 772 O O . GLU A 1 93 ? -9.020 2.993 8.860 1.00 97.25 93 GLU A O 1
ATOM 777 N N . ILE A 1 94 ? -9.932 2.364 10.817 1.00 97.81 94 ILE A N 1
ATOM 778 C CA . ILE A 1 94 ? -9.275 1.051 10.878 1.00 97.81 94 ILE A CA 1
ATOM 779 C C . ILE A 1 94 ? -9.687 0.208 9.676 1.00 97.81 94 ILE A C 1
ATOM 781 O O . ILE A 1 94 ? -8.821 -0.286 8.960 1.00 97.81 94 ILE A O 1
ATOM 785 N N . LYS A 1 95 ? -10.989 0.074 9.391 1.00 97.62 95 LYS A N 1
ATOM 786 C CA . LYS A 1 95 ? -11.475 -0.726 8.251 1.00 97.62 95 LYS A CA 1
ATOM 787 C C . LYS A 1 95 ? -10.865 -0.250 6.933 1.00 97.62 95 LYS A C 1
ATOM 789 O O . LYS A 1 95 ? -10.417 -1.071 6.131 1.00 97.62 95 LYS A O 1
ATOM 794 N N . LYS A 1 96 ? -10.801 1.067 6.723 1.00 97.69 96 LYS A N 1
ATOM 795 C CA . LYS A 1 96 ? -10.195 1.661 5.528 1.00 97.69 96 LYS A CA 1
ATOM 796 C C . LYS A 1 96 ? -8.689 1.402 5.459 1.00 97.69 96 LYS A C 1
ATOM 798 O O . LYS A 1 96 ? -8.204 0.866 4.466 1.00 97.69 96 LYS A O 1
ATOM 803 N N . THR A 1 97 ? -7.952 1.767 6.505 1.00 97.56 97 THR A N 1
ATOM 804 C CA . THR A 1 97 ? -6.484 1.654 6.543 1.00 97.56 97 THR A CA 1
ATOM 805 C C . THR A 1 97 ? -6.015 0.201 6.497 1.00 97.56 97 THR A C 1
ATOM 807 O O . THR A 1 97 ? -5.023 -0.101 5.834 1.00 97.56 97 THR A O 1
ATOM 810 N N . LEU A 1 98 ? -6.756 -0.717 7.120 1.00 98.19 98 LEU A N 1
ATOM 811 C CA . LEU A 1 98 ? -6.485 -2.151 7.081 1.00 98.19 98 LEU A CA 1
ATOM 812 C C . LEU A 1 98 ? -6.703 -2.711 5.675 1.00 98.19 98 LEU A C 1
ATOM 814 O O . LEU A 1 98 ? -5.867 -3.472 5.187 1.00 98.19 98 LEU A O 1
ATOM 818 N N . GLY A 1 99 ? -7.778 -2.292 5.002 1.00 98.06 99 GLY A N 1
ATOM 819 C CA . GLY A 1 99 ? -8.019 -2.631 3.600 1.00 98.06 99 GLY A CA 1
ATOM 820 C C . GLY A 1 99 ? -6.890 -2.140 2.689 1.00 98.06 99 GLY A C 1
ATOM 821 O O . GLY A 1 99 ? -6.341 -2.919 1.910 1.00 98.06 99 GLY A O 1
ATOM 822 N N . GLU A 1 100 ? -6.477 -0.878 2.843 1.00 97.81 100 GLU A N 1
ATOM 823 C CA . GLU A 1 100 ? -5.350 -0.294 2.101 1.00 97.81 100 GLU A CA 1
ATOM 824 C C . GLU A 1 100 ? -4.032 -1.041 2.368 1.00 97.81 100 GLU A C 1
ATOM 826 O O . GLU A 1 100 ? -3.266 -1.310 1.437 1.00 97.81 100 GLU A O 1
ATOM 831 N N . TYR A 1 101 ? -3.763 -1.422 3.620 1.00 98.12 101 TYR A N 1
ATOM 832 C CA . TYR A 1 101 ? -2.580 -2.191 4.005 1.00 98.12 101 TYR A CA 1
ATOM 833 C C . TYR A 1 101 ? -2.558 -3.582 3.368 1.00 98.12 101 TYR A C 1
ATOM 835 O O . TYR A 1 101 ? -1.576 -3.947 2.716 1.00 98.12 101 TYR A O 1
ATOM 843 N N . GLN A 1 102 ? -3.649 -4.341 3.495 1.00 97.88 102 GLN A N 1
ATOM 844 C CA . GLN A 1 102 ? -3.765 -5.687 2.930 1.00 97.88 102 GLN A CA 1
ATOM 845 C C . GLN A 1 102 ? -3.660 -5.666 1.402 1.00 97.88 102 GLN A C 1
ATOM 847 O O . GLN A 1 102 ? -2.936 -6.473 0.812 1.00 97.88 102 GLN A O 1
ATOM 852 N N . GLU A 1 103 ? -4.320 -4.710 0.748 1.00 97.69 103 GLU A N 1
ATOM 853 C CA . GLU A 1 103 ? -4.216 -4.541 -0.697 1.00 97.69 103 GLU A CA 1
ATOM 854 C C . GLU A 1 103 ? -2.782 -4.191 -1.118 1.00 97.69 103 GLU A C 1
ATOM 856 O O . GLU A 1 103 ? -2.244 -4.771 -2.067 1.00 97.69 103 GLU A O 1
ATOM 861 N N . THR A 1 104 ? -2.129 -3.279 -0.393 1.00 96.81 104 THR A N 1
ATOM 862 C CA . THR A 1 104 ? -0.738 -2.898 -0.663 1.00 96.81 104 THR A CA 1
ATOM 863 C C . THR A 1 104 ? 0.205 -4.090 -0.493 1.00 96.81 104 THR A C 1
ATOM 865 O O . THR A 1 104 ? 1.087 -4.284 -1.331 1.00 96.81 104 THR A O 1
ATOM 868 N N . LEU A 1 105 ? 0.002 -4.932 0.525 1.00 96.19 105 LEU A N 1
ATOM 869 C CA . LEU A 1 105 ? 0.768 -6.165 0.721 1.00 96.19 105 LEU A CA 1
ATOM 870 C C . LEU A 1 105 ? 0.596 -7.144 -0.442 1.00 96.19 105 LEU A C 1
ATOM 872 O O . LEU A 1 105 ? 1.588 -7.664 -0.957 1.00 96.19 105 LEU A O 1
ATOM 876 N N . LEU A 1 106 ? -0.640 -7.375 -0.893 1.00 96.88 106 LEU A N 1
ATOM 877 C CA . LEU A 1 106 ? -0.915 -8.262 -2.026 1.00 96.88 106 LEU A CA 1
ATOM 878 C C . LEU A 1 106 ? -0.269 -7.743 -3.314 1.00 96.88 106 LEU A C 1
ATOM 880 O O . LEU A 1 106 ? 0.392 -8.503 -4.026 1.00 96.88 106 LEU A O 1
ATOM 884 N N . ARG A 1 107 ? -0.392 -6.441 -3.589 1.00 94.56 107 ARG A N 1
ATOM 885 C CA . ARG A 1 107 ? 0.262 -5.794 -4.736 1.00 94.56 107 ARG A CA 1
ATOM 886 C C . ARG A 1 107 ? 1.786 -5.905 -4.640 1.00 94.56 107 ARG A C 1
ATOM 888 O O . ARG A 1 107 ? 2.437 -6.240 -5.629 1.00 94.56 107 ARG A O 1
ATOM 895 N N . GLN A 1 108 ? 2.367 -5.693 -3.459 1.00 93.81 108 GLN A N 1
ATOM 896 C CA . GLN A 1 108 ? 3.812 -5.811 -3.260 1.00 93.81 108 GLN A CA 1
ATOM 897 C C . GLN A 1 108 ? 4.296 -7.258 -3.424 1.00 93.81 108 GLN A C 1
ATOM 899 O O . GLN A 1 108 ? 5.351 -7.476 -4.017 1.00 93.81 108 GLN A O 1
ATOM 904 N N . ASN A 1 109 ? 3.520 -8.249 -2.977 1.00 93.62 109 ASN A N 1
ATOM 905 C CA . ASN A 1 109 ? 3.801 -9.661 -3.230 1.00 93.62 109 ASN A CA 1
ATOM 906 C C . ASN A 1 109 ? 3.823 -9.946 -4.741 1.00 93.62 109 ASN A C 1
ATOM 908 O O . ASN A 1 109 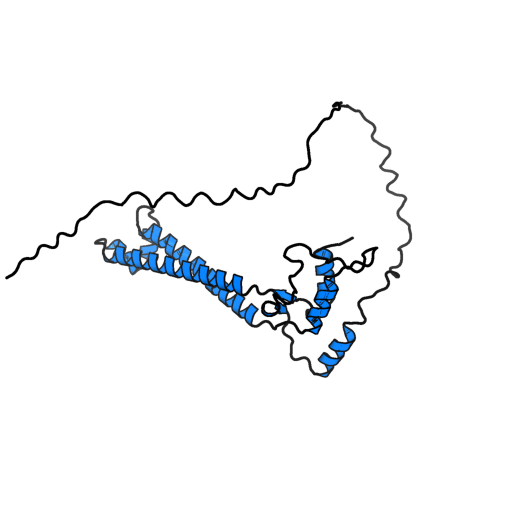? 4.805 -10.476 -5.261 1.00 93.62 109 ASN A O 1
ATOM 912 N N . GLN A 1 110 ? 2.803 -9.493 -5.477 1.00 92.75 110 GLN A N 1
ATOM 913 C CA . GLN A 1 110 ? 2.757 -9.636 -6.934 1.00 92.75 110 GLN A CA 1
ATOM 914 C C . GLN A 1 110 ? 3.982 -9.004 -7.608 1.00 92.75 110 GLN A C 1
ATOM 916 O O . GLN A 1 110 ? 4.610 -9.651 -8.448 1.00 92.75 110 GLN A O 1
ATOM 921 N N . ILE A 1 111 ? 4.379 -7.794 -7.202 1.00 92.00 111 ILE A N 1
ATOM 922 C CA . ILE A 1 111 ? 5.581 -7.115 -7.711 1.00 92.00 111 ILE A CA 1
ATOM 923 C C . ILE A 1 111 ? 6.853 -7.910 -7.377 1.00 92.00 111 ILE A C 1
ATOM 925 O O . ILE A 1 111 ? 7.716 -8.068 -8.240 1.00 92.00 111 ILE A O 1
ATOM 929 N N . ALA A 1 112 ? 6.964 -8.457 -6.165 1.00 88.12 112 ALA A N 1
ATOM 930 C CA . ALA A 1 112 ? 8.115 -9.250 -5.734 1.00 88.12 112 ALA A CA 1
ATOM 931 C C . ALA A 1 112 ? 8.273 -10.559 -6.528 1.00 88.12 112 ALA A C 1
ATOM 933 O O . ALA A 1 112 ? 9.389 -11.042 -6.705 1.00 88.12 112 ALA A O 1
ATOM 934 N N . THR A 1 113 ? 7.177 -11.115 -7.058 1.00 89.31 113 THR A N 1
ATOM 935 C CA . THR A 1 113 ? 7.223 -12.310 -7.921 1.00 89.31 113 THR A CA 1
ATOM 936 C C . THR A 1 113 ? 7.704 -12.032 -9.351 1.00 89.31 113 THR A C 1
ATOM 938 O O . THR A 1 113 ? 7.866 -12.969 -10.143 1.00 89.31 113 THR A O 1
ATOM 941 N N . LEU A 1 114 ? 7.888 -10.764 -9.731 1.00 89.25 114 LEU A N 1
ATOM 942 C CA . LEU A 1 114 ? 8.393 -10.394 -11.050 1.00 89.25 114 LEU A CA 1
ATOM 943 C C . LEU A 1 114 ? 9.904 -10.630 -11.139 1.00 89.25 114 LEU A C 1
ATOM 945 O O . LEU A 1 114 ? 10.656 -10.446 -10.184 1.00 89.25 114 LEU A O 1
ATOM 949 N N . SER A 1 115 ? 10.370 -11.040 -12.318 1.00 86.69 115 SER A N 1
ATOM 950 C CA . SER A 1 115 ? 11.780 -11.361 -12.534 1.00 86.69 115 SER A CA 1
ATOM 951 C C . SER A 1 115 ? 12.626 -10.118 -12.802 1.00 86.69 115 SER A C 1
ATOM 953 O O . SER A 1 115 ? 12.213 -9.198 -13.519 1.00 86.69 115 SER A O 1
ATOM 955 N N . ALA A 1 116 ? 13.864 -10.141 -12.307 1.00 88.44 116 ALA A N 1
ATOM 956 C CA . ALA A 1 116 ? 14.884 -9.172 -12.685 1.00 88.44 116 ALA A CA 1
ATOM 957 C C . ALA A 1 116 ? 15.157 -9.216 -14.207 1.00 88.44 116 ALA A C 1
ATOM 959 O O . ALA A 1 116 ? 15.120 -10.294 -14.815 1.00 88.44 116 ALA A O 1
ATOM 960 N N . PRO A 1 117 ? 15.462 -8.071 -14.844 1.00 88.75 117 PRO A N 1
ATOM 961 C CA . PRO A 1 117 ? 15.733 -8.022 -16.274 1.00 88.75 117 PRO A CA 1
ATOM 962 C C . PRO A 1 117 ? 16.980 -8.819 -16.660 1.00 88.75 117 PRO A C 1
ATOM 964 O O . PRO A 1 117 ? 18.038 -8.734 -16.030 1.00 88.75 117 PRO A O 1
ATOM 967 N N . LYS A 1 118 ? 16.900 -9.524 -17.793 1.00 85.81 118 LYS A N 1
ATOM 968 C CA . LYS A 1 118 ? 18.082 -10.102 -18.445 1.00 85.81 118 LYS A CA 1
ATOM 969 C C . LYS A 1 118 ? 19.005 -8.969 -18.912 1.00 85.81 118 LYS A C 1
ATOM 971 O O . LYS A 1 118 ? 18.535 -7.985 -19.479 1.00 85.81 118 LYS A O 1
ATOM 976 N N . LYS A 1 119 ? 20.329 -9.151 -18.778 1.00 85.88 119 LYS A N 1
ATOM 977 C CA . LYS A 1 119 ? 21.353 -8.168 -19.210 1.00 85.88 119 LYS A CA 1
ATOM 978 C C . LYS A 1 119 ? 21.121 -7.651 -20.637 1.00 85.88 119 LYS A C 1
ATOM 980 O O . LYS A 1 119 ? 21.229 -6.462 -20.892 1.00 85.88 119 LYS A O 1
ATOM 985 N N . ARG A 1 120 ? 20.749 -8.548 -21.552 1.00 82.44 120 ARG A N 1
ATOM 986 C CA . ARG A 1 120 ? 20.466 -8.216 -22.952 1.00 82.44 120 ARG A CA 1
ATOM 987 C C . ARG A 1 120 ? 19.277 -7.266 -23.111 1.00 82.44 120 ARG A C 1
ATOM 989 O O . ARG A 1 120 ? 19.401 -6.259 -23.793 1.00 82.44 120 ARG A O 1
ATOM 996 N N . ALA A 1 121 ? 18.145 -7.586 -22.486 1.00 85.38 121 ALA A N 1
ATOM 997 C CA . ALA A 1 121 ? 16.946 -6.756 -22.563 1.00 85.38 121 ALA A CA 1
ATOM 998 C C . ALA A 1 121 ? 17.189 -5.369 -21.950 1.00 85.38 121 ALA A C 1
ATOM 1000 O O . ALA A 1 121 ? 16.720 -4.369 -22.482 1.00 85.38 121 ALA A O 1
ATOM 1001 N N . LEU A 1 122 ? 17.999 -5.308 -20.886 1.00 89.00 122 LEU A N 1
ATOM 1002 C CA . LEU A 1 122 ? 18.446 -4.048 -20.300 1.00 89.00 122 LEU A CA 1
ATOM 1003 C C . LEU A 1 122 ? 19.260 -3.207 -21.290 1.00 89.00 122 LEU A C 1
ATOM 1005 O O . LEU A 1 122 ? 18.982 -2.022 -21.429 1.00 89.00 122 LEU A O 1
ATOM 1009 N N . ASN A 1 123 ? 20.212 -3.807 -22.009 1.00 87.31 123 ASN A N 1
ATOM 1010 C CA . ASN A 1 123 ? 21.006 -3.089 -23.012 1.00 87.31 123 ASN A CA 1
ATOM 1011 C C . ASN A 1 123 ? 20.135 -2.546 -24.153 1.00 87.31 123 ASN A C 1
ATOM 1013 O O . ASN A 1 123 ? 20.319 -1.407 -24.565 1.00 87.31 123 ASN A O 1
ATOM 1017 N N . VAL A 1 124 ? 19.152 -3.325 -24.618 1.00 85.69 124 VAL A N 1
ATOM 1018 C CA . VAL A 1 124 ? 18.188 -2.874 -25.636 1.00 85.69 124 VAL A CA 1
ATOM 1019 C C . VAL A 1 124 ? 17.349 -1.706 -25.118 1.00 85.69 124 VAL A C 1
ATOM 1021 O O . VAL A 1 124 ? 17.168 -0.718 -25.820 1.00 85.69 124 VAL A O 1
ATOM 1024 N N . ALA A 1 125 ? 16.853 -1.787 -23.882 1.00 87.25 125 ALA A N 1
ATOM 1025 C CA . ALA A 1 125 ? 16.086 -0.701 -23.283 1.00 87.25 125 ALA A CA 1
ATOM 1026 C C . ALA A 1 125 ? 16.932 0.573 -23.095 1.00 87.25 125 ALA A C 1
ATOM 1028 O O . ALA A 1 125 ? 16.417 1.673 -23.282 1.00 87.25 125 ALA A O 1
ATOM 1029 N N . LEU A 1 126 ? 18.220 0.433 -22.758 1.00 88.44 126 LEU A N 1
ATOM 1030 C CA . LEU A 1 126 ? 19.164 1.551 -22.678 1.00 88.44 126 LEU A CA 1
ATOM 1031 C C . LEU A 1 126 ? 19.393 2.193 -24.049 1.00 88.44 126 LEU A C 1
ATOM 1033 O O . LEU A 1 126 ? 19.284 3.408 -24.161 1.00 88.44 126 LEU A O 1
ATOM 1037 N N . ASP A 1 127 ? 19.630 1.400 -25.092 1.00 85.94 127 ASP A N 1
ATOM 1038 C CA . ASP A 1 127 ? 19.799 1.903 -26.460 1.00 85.94 127 ASP A CA 1
ATOM 1039 C C . ASP A 1 127 ? 18.547 2.655 -26.950 1.00 85.94 127 ASP A C 1
ATOM 1041 O O . ASP A 1 127 ? 18.618 3.776 -27.451 1.00 85.94 127 ASP A O 1
ATOM 1045 N N . GLN A 1 128 ? 17.357 2.120 -26.661 1.00 85.12 128 GLN A N 1
ATOM 1046 C CA . GLN A 1 128 ? 16.090 2.774 -26.996 1.00 85.12 128 GLN A CA 1
ATOM 1047 C C . GLN A 1 128 ? 15.871 4.117 -26.291 1.00 85.12 128 GLN A C 1
ATOM 1049 O O . GLN A 1 128 ? 15.110 4.942 -26.811 1.00 85.12 128 GLN A O 1
ATOM 1054 N N . MET A 1 129 ? 16.506 4.347 -25.134 1.00 86.19 129 MET A N 1
ATOM 1055 C CA . MET A 1 129 ? 16.450 5.623 -24.413 1.00 86.19 129 MET A CA 1
ATOM 1056 C C . MET A 1 129 ? 17.263 6.724 -25.088 1.00 86.19 129 MET A C 1
ATOM 1058 O O . MET A 1 129 ? 17.094 7.886 -24.724 1.00 86.19 129 MET A O 1
ATOM 1062 N N . HIS A 1 130 ? 18.106 6.396 -26.059 1.00 85.25 130 HIS A N 1
ATOM 1063 C CA . HIS A 1 130 ? 18.931 7.352 -26.769 1.00 85.25 130 HIS A CA 1
ATOM 1064 C C . HIS A 1 130 ? 18.311 7.744 -28.112 1.00 85.25 130 HIS A C 1
ATOM 1066 O O . HIS A 1 130 ? 17.743 6.928 -28.841 1.00 85.25 130 HIS A O 1
ATOM 1072 N N . ASP A 1 131 ? 18.385 9.027 -28.442 1.00 80.50 131 ASP A N 1
ATOM 1073 C CA . ASP A 1 131 ? 18.003 9.550 -29.741 1.00 80.50 131 ASP A CA 1
ATOM 1074 C C . ASP A 1 131 ? 19.246 9.750 -30.603 1.00 80.50 131 ASP A C 1
ATOM 1076 O O . ASP A 1 131 ? 20.087 10.605 -30.318 1.00 80.50 131 ASP A O 1
ATOM 1080 N N . SER A 1 132 ? 19.354 8.950 -31.660 1.00 68.19 132 SER A N 1
ATOM 1081 C CA . SER A 1 132 ? 20.428 9.019 -32.651 1.00 68.19 132 SER A CA 1
ATOM 1082 C C . SER A 1 132 ? 20.227 10.147 -33.668 1.00 68.19 132 SER A C 1
ATOM 1084 O O . SER A 1 132 ? 21.150 10.470 -34.406 1.00 68.19 132 SER A O 1
ATOM 1086 N N . THR A 1 133 ? 19.063 10.810 -33.691 1.00 61.62 133 THR A N 1
ATOM 1087 C CA . THR A 1 133 ? 18.737 11.862 -34.675 1.00 61.62 133 THR A CA 1
ATOM 1088 C C . THR A 1 133 ? 19.367 13.229 -34.370 1.00 61.62 133 THR A C 1
ATOM 1090 O O . THR A 1 133 ? 18.880 14.254 -34.845 1.00 61.62 133 THR A O 1
ATOM 1093 N N . GLY A 1 134 ? 20.406 13.289 -33.535 1.00 56.31 134 GLY A N 1
ATOM 1094 C CA . GLY A 1 134 ? 21.120 14.527 -33.237 1.00 56.31 134 GLY A CA 1
ATOM 1095 C C . GLY A 1 134 ? 22.066 14.908 -34.376 1.00 56.31 134 GLY A C 1
ATOM 1096 O O . GLY A 1 134 ? 22.998 14.169 -34.672 1.00 56.31 134 GLY A O 1
ATOM 1097 N N . THR A 1 135 ? 21.888 16.097 -34.954 1.00 53.34 135 THR A N 1
ATOM 1098 C CA . THR A 1 135 ? 22.652 16.670 -36.086 1.00 53.34 135 THR A CA 1
ATOM 1099 C C . THR A 1 135 ? 24.171 16.820 -35.856 1.00 53.34 135 THR A C 1
ATOM 1101 O O . THR A 1 135 ? 24.872 17.328 -36.719 1.00 53.34 135 THR A O 1
ATOM 1104 N N . LEU A 1 136 ? 24.696 16.414 -34.694 1.00 53.59 136 LEU A N 1
ATOM 1105 C CA . LEU A 1 136 ? 26.082 16.638 -34.255 1.00 53.59 136 LEU A CA 1
ATOM 1106 C C . LEU A 1 136 ? 26.713 15.402 -33.578 1.00 53.59 136 LEU A C 1
ATOM 1108 O O . LEU A 1 136 ? 27.623 15.545 -32.765 1.00 53.59 136 LEU A O 1
ATOM 1112 N N . GLY A 1 137 ? 26.208 14.188 -33.827 1.00 57.12 137 GLY A N 1
ATOM 1113 C CA . GLY A 1 137 ? 26.795 12.946 -33.286 1.00 57.12 137 GLY A CA 1
ATOM 1114 C C . GLY A 1 137 ? 26.661 12.760 -31.765 1.00 57.12 137 GLY A C 1
ATOM 1115 O O . GLY A 1 137 ? 27.114 11.759 -31.218 1.00 57.12 137 GLY A O 1
ATOM 1116 N N . HIS A 1 138 ? 26.011 13.696 -31.068 1.00 59.69 138 HIS A N 1
ATOM 1117 C CA . HIS A 1 138 ? 25.750 13.603 -29.636 1.00 59.69 138 HIS A CA 1
ATOM 1118 C C . HIS A 1 138 ? 24.406 12.915 -29.403 1.00 59.69 138 HIS A C 1
ATOM 1120 O O . HIS A 1 138 ? 23.342 13.494 -29.634 1.00 59.69 138 HIS A O 1
ATOM 1126 N N . SER A 1 139 ? 24.472 11.674 -28.927 1.00 71.25 139 SER A N 1
ATOM 1127 C CA . SER A 1 139 ? 23.315 10.898 -28.491 1.00 71.25 139 SER A CA 1
ATOM 1128 C C . SER A 1 139 ? 22.613 11.599 -27.323 1.00 71.25 139 SER A C 1
ATOM 1130 O O . SER A 1 139 ? 23.167 11.719 -26.228 1.00 71.25 139 SER A O 1
ATOM 1132 N N . ARG A 1 140 ? 21.388 12.087 -27.546 1.00 80.12 140 ARG A N 1
ATOM 1133 C CA . ARG A 1 140 ? 20.579 12.734 -26.498 1.00 80.12 140 ARG A CA 1
ATOM 1134 C C . ARG A 1 140 ? 19.641 11.717 -25.876 1.00 80.12 140 ARG A C 1
ATOM 1136 O O . ARG A 1 140 ? 18.986 10.968 -26.591 1.00 80.12 140 ARG A O 1
ATOM 1143 N N . LYS A 1 141 ? 19.529 11.695 -24.550 1.00 84.62 141 LYS A N 1
ATOM 1144 C CA . LYS A 1 141 ? 18.537 10.844 -23.884 1.00 84.62 141 LYS A CA 1
ATOM 1145 C C . LYS A 1 141 ? 17.127 11.383 -24.131 1.00 84.62 141 LYS A C 1
ATOM 1147 O O . LYS A 1 141 ? 16.895 12.588 -24.096 1.00 84.62 141 LYS A O 1
ATOM 1152 N N . LEU A 1 142 ? 16.184 10.475 -24.370 1.00 87.00 142 LEU A N 1
ATOM 1153 C CA . LEU A 1 142 ? 14.778 10.789 -24.619 1.00 87.00 142 LEU A CA 1
ATOM 1154 C C . LEU A 1 142 ? 14.068 11.321 -23.375 1.00 87.00 142 LEU A C 1
ATOM 1156 O O . LEU A 1 142 ? 13.165 12.137 -23.500 1.00 87.00 142 LEU A O 1
ATOM 1160 N N . ILE A 1 143 ? 14.454 10.858 -22.186 1.00 89.44 143 ILE A N 1
ATOM 1161 C CA . ILE A 1 143 ? 13.934 11.350 -20.908 1.00 89.44 143 ILE A CA 1
ATOM 1162 C C . ILE A 1 143 ? 15.063 12.084 -20.190 1.00 89.44 143 ILE A C 1
ATOM 1164 O O . ILE A 1 143 ? 16.161 11.544 -20.070 1.00 89.44 143 ILE A O 1
ATOM 1168 N N . ALA A 1 144 ? 14.767 13.283 -19.694 1.00 86.69 144 ALA A N 1
ATOM 1169 C CA . ALA A 1 144 ? 15.684 14.118 -18.924 1.00 86.69 144 ALA A CA 1
ATOM 1170 C C . ALA A 1 144 ? 15.259 14.220 -17.445 1.00 86.69 144 ALA A C 1
ATOM 1172 O O . ALA A 1 144 ? 14.174 13.776 -17.057 1.00 86.69 144 ALA A O 1
ATOM 1173 N N . GLY A 1 145 ? 16.114 14.826 -16.617 1.00 89.25 145 GLY A N 1
ATOM 1174 C CA . GLY A 1 145 ? 15.857 15.067 -15.194 1.00 89.25 145 GLY A CA 1
ATOM 1175 C C . GLY A 1 145 ? 16.149 13.846 -14.319 1.00 89.25 145 GLY A C 1
ATOM 1176 O O . GLY A 1 145 ? 16.976 13.005 -14.654 1.00 89.25 145 GLY A O 1
ATOM 1177 N N . LEU A 1 146 ? 15.453 13.705 -13.188 1.00 87.69 146 LEU A N 1
ATOM 1178 C CA . LEU A 1 146 ? 15.704 12.604 -12.239 1.00 87.69 146 LEU A CA 1
ATOM 1179 C C . LEU A 1 146 ? 15.446 11.209 -12.840 1.00 87.69 146 LEU A C 1
ATOM 1181 O O . LEU A 1 146 ? 16.034 10.218 -12.409 1.00 87.69 146 LEU A O 1
ATOM 1185 N N . ALA A 1 147 ? 14.583 11.128 -13.855 1.00 86.38 147 ALA A N 1
ATOM 1186 C CA . ALA A 1 147 ? 14.263 9.887 -14.556 1.00 86.38 147 ALA A CA 1
ATOM 1187 C C . ALA A 1 147 ? 15.273 9.527 -15.662 1.00 86.38 147 ALA A C 1
ATOM 1189 O O . ALA A 1 147 ? 15.204 8.430 -16.219 1.00 86.38 147 ALA A O 1
ATOM 1190 N N . GLU A 1 148 ? 16.232 10.407 -15.957 1.00 86.88 148 GLU A N 1
ATOM 1191 C CA . GLU A 1 148 ? 17.261 10.190 -16.975 1.00 86.88 148 GLU A CA 1
ATOM 1192 C C . GLU A 1 148 ? 18.087 8.925 -16.692 1.00 86.88 148 GLU A C 1
ATOM 1194 O O . GLU A 1 148 ? 18.409 8.154 -17.596 1.00 86.88 148 GLU A O 1
ATOM 1199 N N . ASN A 1 149 ? 18.369 8.669 -15.413 1.00 86.19 149 ASN A N 1
ATOM 1200 C CA . ASN A 1 149 ? 19.197 7.555 -14.956 1.00 86.19 149 ASN A CA 1
ATOM 1201 C C . ASN A 1 149 ? 18.366 6.399 -14.375 1.00 86.19 149 ASN A C 1
ATOM 1203 O O . ASN A 1 149 ? 18.872 5.603 -13.580 1.00 86.19 149 ASN A O 1
ATOM 1207 N N . ARG A 1 150 ? 17.093 6.265 -14.779 1.00 89.31 150 ARG A N 1
ATOM 1208 C CA . ARG A 1 150 ? 16.175 5.248 -14.230 1.00 89.31 150 ARG A CA 1
ATOM 1209 C C . ARG A 1 150 ? 16.652 3.801 -14.422 1.00 89.31 150 ARG A C 1
ATOM 1211 O O . ARG A 1 150 ? 16.286 2.949 -13.622 1.00 89.31 150 ARG A O 1
ATOM 1218 N N . LEU A 1 151 ? 17.429 3.531 -15.476 1.00 90.12 151 LEU A N 1
ATOM 1219 C CA . LEU A 1 151 ? 18.001 2.214 -15.803 1.00 90.12 151 LEU A CA 1
ATOM 1220 C C . LEU A 1 151 ? 19.494 2.110 -15.435 1.00 90.12 151 LEU A C 1
ATOM 1222 O O . LEU A 1 151 ? 20.194 1.222 -15.918 1.00 90.12 151 LEU A O 1
ATOM 1226 N N . SER A 1 152 ? 20.004 3.031 -14.612 1.00 87.69 152 SER A N 1
ATOM 1227 C CA . SER A 1 152 ? 21.409 3.036 -14.200 1.00 87.69 152 SER A CA 1
ATOM 1228 C C . SER A 1 152 ? 21.772 1.831 -13.329 1.00 87.69 152 SER A C 1
ATOM 1230 O O . SER A 1 152 ? 20.925 1.189 -12.702 1.00 87.69 152 SER A O 1
ATOM 1232 N N . GLN A 1 153 ? 23.073 1.550 -13.243 1.00 85.69 153 GLN A N 1
ATOM 1233 C CA . GLN A 1 153 ? 23.607 0.457 -12.433 1.00 85.69 153 GLN A CA 1
ATOM 1234 C C . GLN A 1 153 ? 23.297 0.609 -10.935 1.00 85.69 153 GLN A C 1
ATOM 1236 O O . GLN A 1 153 ? 23.129 -0.402 -10.256 1.00 85.69 153 GLN A O 1
ATOM 1241 N N . ILE A 1 154 ? 23.141 1.844 -10.445 1.00 87.75 154 ILE A N 1
ATOM 1242 C CA . ILE A 1 154 ? 22.760 2.148 -9.055 1.00 87.75 154 ILE A CA 1
ATOM 1243 C C . ILE A 1 154 ? 21.418 1.492 -8.704 1.00 87.75 154 ILE A C 1
ATOM 1245 O O . ILE A 1 154 ? 21.230 0.995 -7.598 1.00 87.75 154 ILE A O 1
ATOM 1249 N N . HIS A 1 155 ? 20.485 1.438 -9.656 1.00 87.56 155 HIS A N 1
ATOM 1250 C CA . HIS A 1 155 ? 19.144 0.897 -9.439 1.00 87.56 155 HIS A CA 1
ATOM 1251 C C . HIS A 1 155 ? 19.003 -0.562 -9.866 1.00 87.56 155 HIS A C 1
ATOM 1253 O O . HIS A 1 155 ? 17.894 -1.074 -9.889 1.00 87.56 155 HIS A O 1
ATOM 1259 N N . ARG A 1 156 ? 20.095 -1.264 -10.189 1.00 86.81 156 ARG A N 1
ATOM 1260 C CA . ARG A 1 156 ? 20.049 -2.596 -10.814 1.00 86.81 156 ARG A CA 1
ATOM 1261 C C . ARG A 1 156 ? 19.239 -3.635 -10.031 1.00 86.81 156 ARG A C 1
ATOM 1263 O O . ARG A 1 156 ? 18.599 -4.478 -10.649 1.00 86.81 156 ARG A O 1
ATOM 1270 N N . GLN A 1 157 ? 19.269 -3.573 -8.701 1.00 87.12 157 GLN A N 1
ATOM 1271 C CA . GLN A 1 157 ? 18.508 -4.467 -7.815 1.00 87.12 157 GLN A CA 1
ATOM 1272 C C . GLN A 1 157 ? 17.016 -4.106 -7.738 1.00 87.12 157 GLN A C 1
ATOM 1274 O O . GLN A 1 157 ? 16.188 -4.950 -7.409 1.00 87.12 157 GLN A O 1
ATOM 1279 N N . ASP A 1 158 ? 16.687 -2.856 -8.064 1.00 91.50 158 ASP A N 1
ATOM 1280 C CA . ASP A 1 158 ? 15.346 -2.271 -8.064 1.00 91.50 158 ASP A CA 1
ATOM 1281 C C . ASP A 1 158 ? 14.666 -2.404 -9.439 1.00 91.50 158 ASP A C 1
ATOM 1283 O O . ASP A 1 158 ? 13.538 -1.960 -9.613 1.00 91.50 158 ASP A O 1
ATOM 1287 N N . LEU A 1 159 ? 15.335 -2.991 -10.439 1.00 92.75 159 LEU A N 1
ATOM 1288 C CA . LEU A 1 159 ? 14.775 -3.184 -11.775 1.00 92.75 159 LEU A CA 1
ATOM 1289 C C . LEU A 1 159 ? 14.015 -4.506 -11.886 1.00 92.75 159 LEU A C 1
ATOM 1291 O O . LEU A 1 159 ? 14.496 -5.558 -11.468 1.00 92.75 159 LEU A O 1
ATOM 1295 N N . LEU A 1 160 ? 12.872 -4.456 -12.560 1.00 92.31 160 LEU A N 1
ATOM 1296 C CA . LEU A 1 160 ? 12.029 -5.609 -12.862 1.00 92.31 160 LEU A CA 1
ATOM 1297 C C . LEU A 1 160 ? 11.537 -5.580 -14.302 1.00 92.31 160 LEU A C 1
ATOM 1299 O O . LEU A 1 160 ? 11.491 -4.528 -14.940 1.00 92.31 160 LEU A O 1
ATOM 1303 N N . THR A 1 161 ? 11.140 -6.751 -14.787 1.00 90.12 161 THR A N 1
ATOM 1304 C CA . THR A 1 161 ? 10.453 -6.935 -16.071 1.00 90.12 161 THR A CA 1
ATOM 1305 C C . THR A 1 161 ? 9.003 -7.318 -15.824 1.00 90.12 161 THR A C 1
ATOM 1307 O O . THR A 1 161 ? 8.740 -8.187 -14.997 1.00 90.12 161 THR A O 1
ATOM 1310 N N . ILE A 1 162 ? 8.064 -6.681 -16.535 1.00 84.81 162 ILE A N 1
ATOM 1311 C CA . ILE A 1 162 ? 6.624 -6.961 -16.367 1.00 84.81 162 ILE A CA 1
ATOM 1312 C C . ILE A 1 162 ? 6.306 -8.417 -16.714 1.00 84.81 162 ILE A C 1
ATOM 1314 O O . ILE A 1 162 ? 5.538 -9.083 -16.023 1.00 84.81 162 ILE A O 1
ATOM 1318 N N . ARG A 1 163 ? 6.911 -8.941 -17.782 1.00 77.00 163 ARG A N 1
ATOM 1319 C CA . ARG A 1 163 ? 6.696 -10.325 -18.188 1.00 77.00 163 ARG A CA 1
ATOM 1320 C C . ARG A 1 163 ? 7.702 -11.226 -17.487 1.00 77.00 163 ARG A C 1
ATOM 1322 O O . ARG A 1 163 ? 8.909 -11.071 -17.668 1.00 77.00 163 ARG A O 1
ATOM 1329 N N . ARG A 1 164 ? 7.202 -12.227 -16.758 1.00 64.12 164 ARG A N 1
ATOM 1330 C CA . ARG A 1 164 ? 8.032 -13.352 -16.312 1.00 64.12 164 ARG A CA 1
ATOM 1331 C C . ARG A 1 164 ? 8.666 -13.974 -17.548 1.00 64.12 164 ARG A C 1
ATOM 1333 O O . ARG A 1 164 ? 7.967 -14.215 -18.532 1.00 64.12 164 ARG A O 1
ATOM 1340 N N . SER A 1 165 ? 9.965 -14.262 -17.513 1.00 59.91 165 SER A N 1
ATOM 1341 C CA . SER A 1 165 ? 10.546 -15.129 -18.530 1.00 59.91 165 SER A CA 1
ATOM 1342 C C . SER A 1 165 ? 9.895 -16.501 -18.379 1.00 59.91 165 SER A C 1
ATOM 1344 O O . SER A 1 165 ? 10.364 -17.333 -17.603 1.00 59.91 165 SER A O 1
ATOM 1346 N N . THR A 1 166 ? 8.780 -16.728 -19.074 1.00 59.41 166 THR A N 1
ATOM 1347 C CA . THR A 1 166 ? 8.239 -18.068 -19.257 1.00 59.41 166 THR A CA 1
ATOM 1348 C C . THR A 1 166 ? 9.395 -18.931 -19.730 1.00 59.41 166 THR A C 1
ATOM 1350 O O . THR A 1 166 ? 10.267 -18.447 -20.460 1.00 59.41 166 THR A O 1
ATOM 1353 N N . ARG A 1 167 ? 9.468 -20.167 -19.233 1.00 53.12 167 ARG A N 1
ATOM 1354 C CA . ARG A 1 167 ? 10.515 -21.132 -19.573 1.00 53.12 167 ARG A CA 1
ATOM 1355 C C . ARG A 1 167 ? 10.409 -21.437 -21.070 1.00 53.12 167 ARG A C 1
ATOM 1357 O O . ARG A 1 167 ? 9.793 -22.413 -21.464 1.00 53.12 167 ARG A O 1
ATOM 1364 N N . LYS A 1 168 ? 10.927 -20.530 -21.900 1.00 64.31 168 LYS A N 1
ATOM 1365 C CA . LYS A 1 168 ? 11.044 -20.695 -23.341 1.00 64.31 168 LYS A CA 1
ATOM 1366 C C . LYS A 1 168 ? 12.029 -21.839 -23.531 1.00 64.31 168 LYS A C 1
ATOM 1368 O O . LYS A 1 168 ? 13.081 -21.863 -22.881 1.00 64.31 168 LYS A O 1
ATOM 1373 N N . ASP A 1 169 ? 11.646 -22.797 -24.358 1.00 78.69 169 ASP A N 1
ATOM 1374 C CA . ASP A 1 169 ? 12.512 -23.878 -24.792 1.00 78.69 169 ASP A CA 1
ATOM 1375 C C . ASP A 1 169 ? 13.838 -23.300 -25.335 1.00 78.69 169 ASP A C 1
ATOM 1377 O O . ASP A 1 169 ? 13.892 -22.143 -25.781 1.00 78.69 169 ASP A O 1
ATOM 1381 N N . PRO A 1 170 ? 14.945 -24.055 -25.255 1.00 80.38 170 PRO A N 1
ATOM 1382 C CA . PRO A 1 170 ? 16.264 -23.556 -25.636 1.00 80.38 170 PRO A CA 1
ATOM 1383 C C . PRO A 1 170 ? 16.320 -22.989 -27.062 1.00 80.38 170 PRO A C 1
ATOM 1385 O O . PRO A 1 170 ? 17.023 -22.003 -27.289 1.00 80.38 170 PRO A O 1
ATOM 1388 N N . LEU A 1 171 ? 15.544 -23.556 -27.995 1.00 79.56 171 LEU A N 1
ATOM 1389 C CA . LEU A 1 171 ? 15.461 -23.100 -29.381 1.00 79.56 171 LEU A CA 1
ATOM 1390 C C . LEU A 1 171 ? 14.735 -21.755 -29.490 1.00 79.56 171 LEU A C 1
ATOM 1392 O O . LEU A 1 171 ? 15.298 -20.819 -30.057 1.00 79.56 171 LEU A O 1
ATOM 1396 N N . SER A 1 172 ? 13.553 -21.597 -28.886 1.00 77.50 172 SER A N 1
ATOM 1397 C CA . SER A 1 172 ? 12.880 -20.289 -28.832 1.00 77.50 172 SER A CA 1
ATOM 1398 C C . SER A 1 172 ? 13.763 -19.220 -28.194 1.00 77.50 172 SER A C 1
ATOM 1400 O O . SER A 1 172 ? 13.808 -18.082 -28.662 1.00 77.50 172 SER A O 1
ATOM 1402 N N . ARG A 1 173 ? 14.521 -19.573 -27.147 1.00 71.69 173 ARG A N 1
ATOM 1403 C CA . ARG A 1 173 ? 15.485 -18.656 -26.523 1.00 71.69 173 ARG A CA 1
ATOM 1404 C C . ARG A 1 173 ? 16.623 -18.287 -27.477 1.00 71.69 173 ARG A C 1
ATOM 1406 O O . ARG A 1 173 ? 17.043 -17.130 -27.494 1.00 71.69 173 ARG A O 1
ATOM 1413 N N . PHE A 1 174 ? 17.119 -19.240 -28.260 1.00 76.44 174 PHE A N 1
ATOM 1414 C CA . PHE A 1 174 ? 18.143 -19.004 -29.274 1.00 76.44 174 PHE A CA 1
ATOM 1415 C C . PHE A 1 174 ? 17.633 -18.092 -30.398 1.00 76.44 174 PHE A C 1
ATOM 1417 O O . PHE A 1 174 ? 18.268 -17.083 -30.695 1.00 76.44 174 PHE A O 1
ATOM 1424 N N . LEU A 1 175 ? 16.456 -18.368 -30.962 1.00 75.94 175 LEU A N 1
ATOM 1425 C CA . LEU A 1 175 ? 15.863 -17.553 -32.030 1.00 75.94 175 LEU A CA 1
ATOM 1426 C C . LEU A 1 175 ? 15.541 -16.136 -31.550 1.00 75.94 175 LEU A C 1
ATOM 1428 O O . LEU A 1 175 ? 15.891 -15.154 -32.205 1.00 75.94 175 LEU A O 1
ATOM 1432 N N . GLN A 1 176 ? 14.995 -16.005 -30.341 1.00 70.94 176 GLN A N 1
ATOM 1433 C CA . GLN A 1 176 ? 14.778 -14.703 -29.719 1.00 70.94 176 GLN A CA 1
ATOM 1434 C C . GLN A 1 176 ? 16.097 -13.937 -29.519 1.00 70.94 176 GLN A C 1
ATOM 1436 O O . GLN A 1 176 ? 16.123 -12.706 -29.615 1.00 70.94 176 GLN A O 1
ATOM 1441 N N . ASN A 1 177 ? 17.209 -14.638 -29.260 1.00 67.94 177 ASN A N 1
ATOM 1442 C CA . ASN A 1 177 ? 18.551 -14.053 -29.211 1.00 67.94 177 ASN A CA 1
ATOM 1443 C C . ASN A 1 177 ? 19.033 -13.489 -30.548 1.00 67.94 177 ASN A C 1
ATOM 1445 O O . ASN A 1 177 ? 19.731 -12.476 -30.541 1.00 67.94 177 ASN A O 1
ATOM 1449 N N . GLN A 1 178 ? 18.593 -14.062 -31.663 1.00 70.12 178 GLN A N 1
ATOM 1450 C CA . GLN A 1 178 ? 19.037 -13.668 -32.996 1.00 70.12 178 GLN A CA 1
ATOM 1451 C C . GLN A 1 178 ? 18.120 -12.636 -33.676 1.00 70.12 178 GLN A C 1
ATOM 1453 O O . GLN A 1 178 ? 18.603 -11.803 -34.438 1.00 70.12 178 GLN A O 1
ATOM 1458 N N . TRP A 1 179 ? 16.809 -12.638 -33.406 1.00 62.84 179 TRP A N 1
ATOM 1459 C CA . TRP A 1 179 ? 15.846 -11.890 -34.234 1.00 62.84 179 TRP A CA 1
ATOM 1460 C C . TRP A 1 179 ? 15.528 -10.458 -33.792 1.00 62.84 179 TRP A C 1
ATOM 1462 O O . TRP A 1 179 ? 15.252 -9.619 -34.646 1.00 62.84 179 TRP A O 1
ATOM 1472 N N . ILE A 1 180 ? 15.634 -10.124 -32.501 1.00 57.47 180 ILE A N 1
ATOM 1473 C CA . ILE A 1 180 ? 15.288 -8.771 -31.996 1.00 57.47 180 ILE A CA 1
ATOM 1474 C C . ILE A 1 180 ? 16.191 -7.669 -32.606 1.00 57.47 180 ILE A C 1
ATOM 1476 O O . ILE A 1 180 ? 15.849 -6.492 -32.561 1.00 57.47 180 ILE A O 1
ATOM 1480 N N . PHE A 1 181 ? 17.315 -8.031 -33.236 1.00 53.56 181 PHE A N 1
ATOM 1481 C CA . PHE A 1 181 ? 18.324 -7.086 -33.726 1.00 53.56 181 PHE A CA 1
ATOM 1482 C C . PHE A 1 181 ? 18.301 -6.796 -35.231 1.00 53.56 181 PHE A C 1
ATOM 1484 O O . PHE A 1 181 ? 19.159 -6.056 -35.695 1.00 53.56 181 PHE A O 1
ATOM 1491 N N . LYS A 1 182 ? 17.346 -7.335 -36.002 1.00 48.50 182 LYS A N 1
ATOM 1492 C CA . LYS A 1 182 ? 17.255 -7.035 -37.448 1.00 48.50 182 LYS A CA 1
ATOM 1493 C C . LYS A 1 182 ? 16.135 -6.066 -37.844 1.00 48.50 182 LYS A C 1
ATOM 1495 O O . LYS A 1 182 ? 16.085 -5.674 -39.000 1.00 48.50 182 LYS A O 1
ATOM 1500 N N . ALA A 1 183 ? 15.254 -5.674 -36.920 1.00 45.59 183 ALA A N 1
ATOM 1501 C CA . ALA A 1 183 ? 14.056 -4.890 -37.255 1.00 45.59 183 ALA A CA 1
ATOM 1502 C C . ALA A 1 183 ? 14.114 -3.397 -36.873 1.00 45.59 183 ALA A C 1
ATOM 1504 O O . ALA A 1 183 ? 13.214 -2.646 -37.245 1.00 45.59 183 ALA A O 1
ATOM 1505 N N . CYS A 1 184 ? 15.150 -2.932 -36.165 1.00 42.75 184 CYS A N 1
ATOM 1506 C CA . CYS A 1 184 ? 15.366 -1.494 -35.966 1.00 42.75 184 CYS A CA 1
ATOM 1507 C C . CYS A 1 184 ? 16.226 -0.951 -37.109 1.00 42.75 184 CYS A C 1
ATOM 1509 O O . CYS A 1 184 ? 17.401 -0.692 -36.913 1.00 42.75 184 CYS A O 1
ATOM 1511 N N . ASP A 1 185 ? 15.630 -0.901 -38.299 1.00 42.25 185 ASP A N 1
ATOM 1512 C CA . ASP A 1 185 ? 15.840 0.120 -39.332 1.00 42.25 185 ASP A CA 1
ATOM 1513 C C . ASP A 1 185 ? 14.870 -0.184 -40.487 1.00 42.25 185 ASP A C 1
ATOM 1515 O O . ASP A 1 185 ? 15.238 -0.852 -41.454 1.00 42.25 185 ASP A O 1
ATOM 1519 N N . PRO A 1 186 ? 13.602 0.263 -40.445 1.00 40.12 186 PRO A N 1
ATOM 1520 C CA . PRO A 1 186 ? 12.931 0.545 -41.698 1.00 40.12 186 PRO A CA 1
ATOM 1521 C C . PRO A 1 186 ? 13.579 1.818 -42.272 1.00 40.12 186 PRO A C 1
ATOM 1523 O O . PRO A 1 186 ? 13.506 2.868 -41.618 1.00 40.12 186 PRO A O 1
ATOM 1526 N N . PRO A 1 187 ? 14.213 1.786 -43.462 1.00 37.88 187 PRO A N 1
ATOM 1527 C CA . PRO A 1 187 ? 14.509 3.025 -44.160 1.00 37.88 187 PRO A CA 1
ATOM 1528 C C . PRO A 1 187 ? 13.192 3.790 -44.309 1.00 37.88 187 PRO A C 1
ATOM 1530 O O . PRO A 1 187 ? 12.165 3.231 -44.693 1.00 37.88 187 PRO A O 1
ATOM 1533 N N . ILE A 1 188 ? 13.208 5.071 -43.947 1.00 46.41 188 ILE A N 1
ATOM 1534 C CA . ILE A 1 188 ? 12.097 5.992 -44.187 1.00 46.41 188 ILE A CA 1
ATOM 1535 C C . ILE A 1 188 ? 12.061 6.261 -45.697 1.00 46.41 188 ILE A C 1
ATOM 1537 O O . ILE A 1 188 ? 12.510 7.290 -46.188 1.00 46.41 188 ILE A O 1
ATOM 1541 N N . SER A 1 189 ? 11.578 5.293 -46.454 1.00 43.75 189 SER A N 1
ATOM 1542 C CA . SER A 1 189 ? 11.129 5.414 -47.831 1.00 43.75 189 SER A CA 1
ATOM 1543 C C . SER A 1 189 ? 10.238 4.203 -48.080 1.00 43.75 189 SER A C 1
ATOM 1545 O O . SER A 1 189 ? 10.577 3.105 -47.663 1.00 43.75 189 SER A O 1
ATOM 1547 N N . LEU A 1 190 ? 9.096 4.406 -48.741 1.00 41.97 190 LEU A N 1
ATOM 1548 C CA . LEU A 1 190 ? 8.012 3.435 -48.977 1.00 41.97 190 LEU A CA 1
ATOM 1549 C C . LEU A 1 190 ? 6.842 3.503 -47.978 1.00 41.97 190 LEU A C 1
ATOM 1551 O O . LEU A 1 190 ? 6.374 2.502 -47.447 1.00 41.97 190 LEU A O 1
ATOM 1555 N N . LEU A 1 191 ? 6.280 4.702 -47.819 1.00 35.91 191 LEU A N 1
ATOM 1556 C CA . LEU A 1 191 ? 4.824 4.831 -47.912 1.00 35.91 191 LEU A CA 1
ATOM 1557 C C . LEU A 1 191 ? 4.515 5.449 -49.287 1.00 35.91 191 LEU A C 1
ATOM 1559 O O . LEU A 1 191 ? 5.184 6.425 -49.647 1.00 35.91 191 LEU A O 1
ATOM 1563 N N . PRO A 1 192 ? 3.568 4.903 -50.075 1.00 34.28 192 PRO A N 1
ATOM 1564 C CA . PRO A 1 192 ? 3.128 5.538 -51.310 1.00 34.28 192 PRO A CA 1
ATOM 1565 C C . PRO A 1 192 ? 2.577 6.923 -50.974 1.00 34.28 192 PRO A C 1
ATOM 1567 O O . PRO A 1 192 ? 1.705 7.055 -50.114 1.00 34.28 192 PRO A O 1
ATOM 1570 N N . ARG A 1 193 ? 3.096 7.965 -51.632 1.00 33.81 193 ARG A N 1
ATOM 1571 C CA . ARG A 1 193 ? 2.419 9.262 -51.648 1.00 33.81 193 ARG A CA 1
ATOM 1572 C C . ARG A 1 193 ? 1.092 9.029 -52.356 1.00 33.81 193 ARG A C 1
ATOM 1574 O O . ARG A 1 193 ? 1.090 8.752 -53.553 1.00 33.81 193 ARG A O 1
ATOM 1581 N N . HIS A 1 194 ? -0.007 9.087 -51.612 1.00 36.91 194 HIS A N 1
ATOM 1582 C CA . HIS A 1 194 ? -1.298 9.312 -52.235 1.00 36.91 194 HIS A CA 1
ATOM 1583 C C . HIS A 1 194 ? -1.197 10.639 -52.987 1.00 36.91 194 HIS A C 1
ATOM 1585 O O . HIS A 1 194 ? -0.756 11.648 -52.441 1.00 36.91 194 HIS A O 1
ATOM 1591 N N . SER A 1 195 ? -1.478 10.534 -54.277 1.00 37.59 195 SER A N 1
ATOM 1592 C CA . SER A 1 195 ? -1.502 11.579 -55.284 1.00 37.59 195 SER A CA 1
ATOM 1593 C C . SER A 1 195 ? -2.256 12.817 -54.816 1.00 37.59 195 SER A C 1
ATOM 1595 O O . SER A 1 195 ? -3.364 12.708 -54.293 1.00 37.59 195 SER A O 1
ATOM 1597 N N . ASP A 1 196 ? -1.649 13.970 -55.075 1.00 37.22 196 ASP A N 1
ATOM 1598 C CA . ASP A 1 196 ? -2.239 15.296 -54.972 1.00 37.22 196 ASP A CA 1
ATOM 1599 C C . ASP A 1 196 ? -3.534 15.364 -55.799 1.00 37.22 196 ASP A C 1
ATOM 1601 O O . ASP A 1 196 ? -3.503 15.396 -57.028 1.00 37.22 196 ASP A O 1
ATOM 1605 N N . ALA A 1 197 ? -4.679 15.341 -55.120 1.00 43.66 197 ALA A N 1
ATOM 1606 C CA . ALA A 1 197 ? -5.991 15.624 -55.694 1.00 43.66 197 ALA A CA 1
ATOM 1607 C C . ALA A 1 197 ? -6.953 16.077 -54.586 1.00 43.66 197 ALA A C 1
ATOM 1609 O O . ALA A 1 197 ? -7.950 15.422 -54.324 1.00 43.66 197 ALA A O 1
ATOM 1610 N N . GLU A 1 198 ? -6.622 17.166 -53.887 1.00 41.62 198 GLU A N 1
ATOM 1611 C CA . GLU A 1 198 ? -7.559 17.834 -52.966 1.00 41.62 198 GLU A CA 1
ATOM 1612 C C . GLU A 1 198 ? -7.094 19.274 -52.670 1.00 41.62 198 GLU A C 1
ATOM 1614 O O . GLU A 1 198 ? -6.897 19.688 -51.531 1.00 41.62 198 GLU A O 1
ATOM 1619 N N . GLN A 1 199 ? -6.842 20.050 -53.732 1.00 39.47 199 GLN A N 1
ATOM 1620 C CA . GLN A 1 199 ? -6.399 21.450 -53.630 1.00 39.47 199 GLN A CA 1
ATOM 1621 C C . GLN A 1 199 ? -7.412 22.484 -54.144 1.00 39.47 199 GLN A C 1
ATOM 1623 O O . GLN A 1 199 ? -7.091 23.670 -54.175 1.00 39.47 199 GLN A O 1
ATOM 1628 N N . ASP A 1 200 ? -8.649 22.075 -54.446 1.00 38.44 200 ASP A N 1
ATOM 1629 C CA . ASP A 1 200 ? -9.636 22.958 -55.086 1.00 38.44 200 ASP A CA 1
ATOM 1630 C C . ASP A 1 200 ? -10.848 23.365 -54.225 1.00 38.44 200 ASP A C 1
ATOM 1632 O O . ASP A 1 200 ? -11.649 24.180 -54.678 1.00 38.44 200 ASP A O 1
ATOM 1636 N N . GLU A 1 201 ? -10.974 22.932 -52.963 1.00 43.16 201 GLU A N 1
ATOM 1637 C CA . GLU A 1 201 ? -12.154 23.292 -52.143 1.00 43.16 201 GLU A CA 1
ATOM 1638 C C . GLU A 1 201 ? -11.922 24.371 -51.066 1.00 43.16 201 GLU A C 1
ATOM 1640 O O . GLU A 1 201 ? -12.865 25.044 -50.648 1.00 43.16 201 GLU A O 1
ATOM 1645 N N . GLU A 1 202 ? -10.678 24.659 -50.666 1.00 40.19 202 GLU A N 1
ATOM 1646 C CA . GLU A 1 202 ? -10.419 25.602 -49.557 1.00 40.19 202 GLU A CA 1
ATOM 1647 C C . GLU A 1 202 ? -10.258 27.078 -49.987 1.00 40.19 202 GLU A C 1
ATOM 1649 O O . GLU A 1 202 ? -10.274 27.991 -49.156 1.00 40.19 202 GLU A O 1
ATOM 1654 N N . ASN A 1 203 ? -10.170 27.350 -51.295 1.00 42.47 203 ASN A N 1
ATOM 1655 C CA . ASN A 1 203 ? -10.026 28.711 -51.833 1.00 42.47 203 ASN A CA 1
ATOM 1656 C C . ASN A 1 203 ? -11.361 29.422 -52.121 1.00 42.47 203 ASN A C 1
ATOM 1658 O O . ASN A 1 203 ? -11.360 30.620 -52.411 1.00 42.47 203 ASN A O 1
ATOM 1662 N N . HIS A 1 204 ? -12.506 28.743 -51.977 1.00 39.38 204 HIS A N 1
ATOM 1663 C CA . HIS A 1 204 ? -13.818 29.358 -52.217 1.00 39.38 204 HIS A CA 1
ATOM 1664 C C . HIS A 1 204 ? -14.432 30.037 -50.975 1.00 39.38 204 HIS A C 1
ATOM 1666 O O . HIS A 1 204 ? -15.306 30.892 -51.104 1.00 39.38 204 HIS A O 1
ATOM 1672 N N . ILE A 1 205 ? -13.933 29.751 -49.766 1.00 45.31 205 ILE A N 1
ATOM 1673 C CA . ILE A 1 205 ? -14.520 30.268 -48.511 1.00 45.31 205 ILE A CA 1
ATOM 1674 C C . ILE A 1 205 ? -13.858 31.585 -48.039 1.00 45.31 205 ILE A C 1
ATOM 1676 O O . ILE A 1 205 ? -14.418 32.316 -47.224 1.00 45.31 205 ILE A O 1
ATOM 1680 N N . ARG A 1 206 ? -12.704 31.983 -48.597 1.00 42.78 206 ARG A N 1
ATOM 1681 C CA . ARG A 1 206 ? -11.966 33.192 -48.156 1.00 42.78 206 ARG A CA 1
ATOM 1682 C C . ARG A 1 206 ? -12.455 34.529 -48.729 1.00 42.78 206 ARG A C 1
ATOM 1684 O O . ARG A 1 206 ? -11.993 35.572 -48.273 1.00 42.78 206 ARG A O 1
ATOM 1691 N N . ASN A 1 207 ? -13.422 34.537 -49.647 1.00 42.84 207 ASN A N 1
ATOM 1692 C CA . ASN A 1 207 ? -13.906 35.758 -50.304 1.00 42.84 207 ASN A CA 1
ATOM 1693 C C . ASN A 1 207 ? -15.329 36.155 -49.892 1.00 42.84 207 ASN A C 1
ATOM 1695 O O . ASN A 1 207 ? -16.171 36.375 -50.754 1.00 42.84 207 ASN A O 1
ATOM 1699 N N . ARG A 1 208 ? -15.622 36.276 -48.592 1.00 45.97 208 ARG A N 1
ATOM 1700 C CA . ARG A 1 208 ? -16.803 37.014 -48.093 1.00 45.97 208 ARG A CA 1
ATOM 1701 C C . ARG A 1 208 ? -16.702 37.224 -46.581 1.00 45.97 208 ARG A C 1
ATOM 1703 O O . ARG A 1 208 ? -17.224 36.426 -45.828 1.00 45.97 208 ARG A O 1
ATOM 1710 N N . THR A 1 209 ? -16.032 38.302 -46.165 1.00 41.66 209 THR A N 1
ATOM 1711 C CA . THR A 1 209 ? -16.449 39.192 -45.056 1.00 41.66 209 THR A CA 1
ATOM 1712 C C . THR A 1 209 ? -15.350 40.217 -44.768 1.00 41.66 209 THR A C 1
ATOM 1714 O O . THR A 1 209 ? -14.506 40.047 -43.892 1.00 41.66 209 THR A O 1
ATOM 1717 N N . HIS A 1 210 ? -15.388 41.335 -45.490 1.00 36.75 210 HIS A N 1
ATOM 1718 C CA . HIS A 1 210 ? -14.925 42.606 -44.945 1.00 36.75 210 HIS A CA 1
ATOM 1719 C C . HIS A 1 210 ? -16.084 43.210 -44.148 1.00 36.75 210 HIS A C 1
ATOM 1721 O O . HIS A 1 210 ? -17.103 43.513 -44.755 1.00 36.75 210 HIS A O 1
ATOM 1727 N N . GLN A 1 211 ? -15.917 43.458 -42.844 1.00 35.12 211 GLN A N 1
ATOM 1728 C CA . GLN A 1 211 ? -16.501 44.632 -42.181 1.00 35.12 211 GLN A CA 1
ATOM 1729 C C . GLN A 1 211 ? -15.826 44.926 -40.818 1.00 35.12 211 GLN A C 1
ATOM 1731 O O . GLN A 1 211 ? -15.955 44.185 -39.858 1.00 35.12 211 GLN A O 1
ATOM 1736 N N . ARG A 1 212 ? -15.112 46.065 -40.797 1.00 32.69 212 ARG A N 1
ATOM 1737 C CA . ARG A 1 212 ? -14.998 47.089 -39.727 1.00 32.69 212 ARG A CA 1
ATOM 1738 C C . ARG A 1 212 ? -14.370 46.746 -38.343 1.00 32.69 212 ARG A C 1
ATOM 1740 O O . ARG A 1 212 ? -15.025 46.268 -37.437 1.00 32.69 212 ARG A O 1
ATOM 1747 N N . LYS A 1 213 ? -13.089 47.157 -38.212 1.00 34.81 213 LYS A N 1
ATOM 1748 C CA . LYS A 1 213 ? -12.368 47.930 -37.143 1.00 34.81 213 LYS A CA 1
ATOM 1749 C C . LYS A 1 213 ? -13.108 48.268 -35.811 1.00 34.81 213 LYS A C 1
ATOM 1751 O O . LYS A 1 213 ? -14.278 48.621 -35.887 1.00 34.81 213 LYS A O 1
ATOM 1756 N N . PRO A 1 214 ? -12.404 48.378 -34.645 1.00 34.47 214 PRO A N 1
ATOM 1757 C CA . PRO A 1 214 ? -11.343 49.388 -34.461 1.00 34.47 214 PRO A CA 1
ATOM 1758 C C . PRO A 1 214 ? -10.051 48.996 -33.716 1.00 34.47 214 PRO A C 1
ATOM 1760 O O . PRO A 1 214 ? -9.946 48.022 -32.985 1.00 34.47 214 PRO A O 1
ATOM 1763 N N . ARG A 1 215 ? -9.045 49.848 -33.968 1.00 33.69 215 ARG A N 1
ATOM 1764 C CA . ARG A 1 215 ? -7.694 49.895 -33.396 1.00 33.69 215 ARG A CA 1
ATOM 1765 C C . ARG A 1 215 ? -7.723 50.464 -31.974 1.00 33.69 215 ARG A C 1
ATOM 1767 O O . ARG A 1 215 ? -8.250 51.557 -31.791 1.00 33.69 215 ARG A O 1
ATOM 1774 N N . ILE A 1 216 ? -6.986 49.843 -31.052 1.00 30.62 216 ILE A N 1
ATOM 1775 C CA . ILE A 1 216 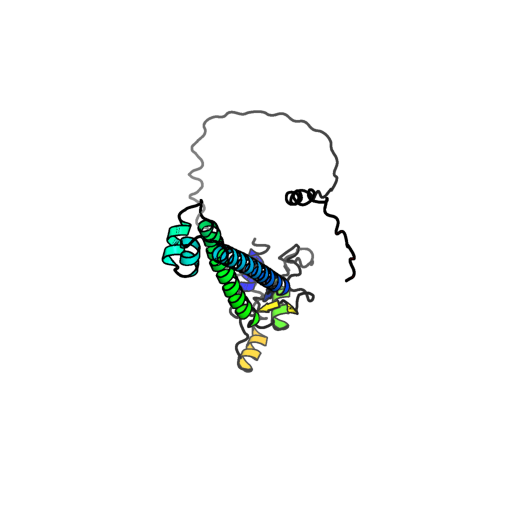? -6.445 50.519 -29.865 1.00 30.62 216 ILE A CA 1
ATOM 1776 C C . ILE A 1 216 ? -4.916 50.425 -29.904 1.00 30.62 216 ILE A C 1
ATOM 1778 O O . ILE A 1 216 ? -4.326 49.378 -30.155 1.00 30.62 216 ILE A O 1
ATOM 1782 N N . ARG A 1 217 ? -4.299 51.594 -29.738 1.00 31.45 217 ARG A N 1
ATOM 1783 C CA . ARG A 1 217 ? -2.864 51.885 -29.701 1.00 31.45 217 ARG A CA 1
ATOM 1784 C C . ARG A 1 217 ? -2.410 51.754 -28.245 1.00 31.45 217 ARG A C 1
ATOM 1786 O O . ARG A 1 217 ? -2.978 52.449 -27.414 1.00 3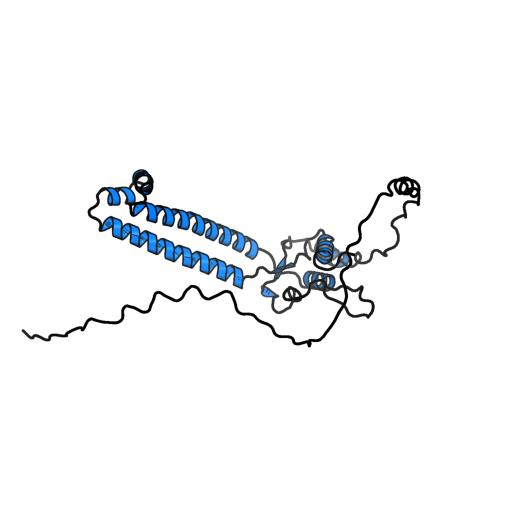1.45 217 ARG A O 1
ATOM 1793 N N . CYS A 1 218 ? -1.336 51.019 -27.960 1.00 30.44 218 CYS A N 1
ATOM 1794 C CA . CYS A 1 218 ? -0.523 51.268 -26.764 1.00 30.44 218 CYS A CA 1
ATOM 1795 C C . CYS A 1 218 ? 0.969 51.319 -27.115 1.00 30.44 218 CYS A C 1
ATOM 1797 O O . CYS A 1 218 ? 1.451 50.685 -28.052 1.00 30.44 218 CYS A O 1
ATOM 1799 N N . ARG A 1 219 ? 1.650 52.216 -26.407 1.00 27.50 219 ARG A N 1
ATOM 1800 C CA . ARG A 1 219 ? 2.878 52.941 -26.745 1.00 27.50 219 ARG A CA 1
ATOM 1801 C C . ARG A 1 219 ? 4.088 52.297 -26.041 1.00 27.50 219 ARG A C 1
ATOM 1803 O O . ARG A 1 219 ? 3.969 51.842 -24.913 1.00 27.50 219 ARG A O 1
ATOM 1810 N N . ARG A 1 220 ? 5.250 52.301 -26.706 1.00 30.41 220 ARG A N 1
ATOM 1811 C CA . ARG A 1 220 ? 6.590 51.917 -26.195 1.00 30.41 220 ARG A CA 1
ATOM 1812 C C . ARG A 1 220 ? 7.039 52.710 -24.951 1.00 30.41 220 ARG A C 1
ATOM 1814 O O . ARG A 1 220 ? 6.895 53.930 -24.972 1.00 30.41 220 ARG A O 1
ATOM 1821 N N . ARG A 1 221 ? 7.789 52.060 -24.042 1.00 31.38 221 ARG A N 1
ATOM 1822 C CA . ARG A 1 221 ? 9.242 52.241 -23.704 1.00 31.38 221 ARG A CA 1
ATOM 1823 C C . ARG A 1 221 ? 9.537 51.543 -22.355 1.00 31.38 221 ARG A C 1
ATOM 1825 O O . ARG A 1 221 ? 8.779 51.733 -21.421 1.00 31.38 221 ARG A O 1
ATOM 1832 N N . ASN A 1 222 ? 10.439 50.555 -22.296 1.00 32.12 222 ASN A N 1
ATOM 1833 C CA . ASN A 1 222 ? 11.909 50.617 -22.113 1.00 32.12 222 ASN A CA 1
ATOM 1834 C C . ASN A 1 222 ? 12.354 51.095 -20.715 1.00 32.12 222 ASN A C 1
ATOM 1836 O O . ASN A 1 222 ? 12.243 52.286 -20.464 1.00 32.12 222 ASN A O 1
ATOM 1840 N N . GLN A 1 223 ? 12.964 50.215 -19.901 1.00 31.33 223 GLN A N 1
ATOM 1841 C CA . GLN A 1 223 ? 14.395 50.241 -19.509 1.00 31.33 223 GLN A CA 1
ATOM 1842 C C . GLN A 1 223 ? 14.704 49.382 -18.261 1.00 31.33 223 GLN A C 1
ATOM 1844 O O . GLN A 1 223 ? 13.988 49.433 -17.274 1.00 31.33 223 GLN A O 1
ATOM 1849 N N . HIS A 1 224 ? 15.852 48.695 -18.348 1.00 28.78 224 HIS A N 1
ATOM 1850 C CA . HIS A 1 224 ? 16.766 48.260 -17.277 1.00 28.78 224 HIS A CA 1
ATOM 1851 C C . HIS A 1 224 ? 16.365 47.130 -16.313 1.00 28.78 224 HIS A C 1
ATOM 1853 O O . HIS A 1 224 ? 15.332 47.168 -15.663 1.00 28.78 224 HIS A O 1
ATOM 1859 N N . GLY A 1 225 ? 17.290 46.174 -16.141 1.00 28.59 225 GLY A N 1
ATOM 1860 C CA . GLY A 1 225 ? 17.361 45.362 -14.923 1.00 28.59 225 GLY A CA 1
ATOM 1861 C C . GLY A 1 225 ? 17.836 43.925 -15.120 1.00 28.59 225 GLY A C 1
ATOM 1862 O O . GLY A 1 225 ? 17.026 43.031 -15.288 1.00 28.59 225 GLY A O 1
ATOM 1863 N N . HIS A 1 226 ? 19.156 43.747 -15.106 1.00 27.06 226 HIS A N 1
ATOM 1864 C CA . HIS A 1 226 ? 19.928 42.604 -14.605 1.00 27.06 226 HIS A CA 1
ATOM 1865 C C . HIS A 1 226 ? 19.332 41.183 -14.512 1.00 27.06 226 HIS A C 1
ATOM 1867 O O . HIS A 1 226 ? 18.378 40.889 -13.803 1.00 27.06 226 HIS A O 1
ATOM 1873 N N . CYS A 1 227 ? 20.100 40.273 -15.114 1.00 30.62 227 CYS A N 1
ATOM 1874 C CA . CYS A 1 227 ? 20.196 38.854 -14.801 1.00 30.62 227 CYS A CA 1
ATOM 1875 C C . CYS A 1 227 ? 20.676 38.632 -13.351 1.00 30.62 227 CYS A C 1
ATOM 1877 O O . CYS A 1 227 ? 21.745 39.124 -12.984 1.00 30.62 227 CYS A O 1
ATOM 1879 N N . SER A 1 228 ? 19.945 37.834 -12.569 1.00 27.91 228 SER A N 1
ATOM 1880 C CA . SER A 1 228 ? 20.509 37.046 -11.469 1.00 27.91 228 SER A CA 1
ATOM 1881 C C . SER A 1 228 ? 19.651 35.807 -11.189 1.00 27.91 228 SER A C 1
ATOM 1883 O O . SER A 1 228 ? 18.433 35.865 -11.040 1.00 27.91 228 SER A O 1
ATOM 1885 N N . TYR A 1 229 ? 20.323 34.656 -11.159 1.00 32.41 229 TYR A N 1
ATOM 1886 C CA . TYR A 1 229 ? 19.800 33.391 -10.662 1.00 32.41 229 TYR A CA 1
ATOM 1887 C C . TYR A 1 229 ? 19.743 33.451 -9.135 1.00 32.41 229 TYR A C 1
ATOM 1889 O O . TYR A 1 229 ? 20.792 33.573 -8.507 1.00 32.41 229 TYR A O 1
ATOM 1897 N N . THR A 1 230 ? 18.566 33.279 -8.535 1.00 31.36 230 THR A N 1
ATOM 1898 C CA . THR A 1 230 ? 18.444 32.795 -7.153 1.00 31.36 230 THR A CA 1
ATOM 1899 C C . THR A 1 230 ? 17.215 31.901 -7.003 1.00 31.36 230 THR A C 1
ATOM 1901 O O . THR A 1 230 ? 16.062 32.302 -7.138 1.00 31.36 230 THR A O 1
ATOM 1904 N N . THR A 1 231 ? 17.491 30.634 -6.721 1.00 33.38 231 THR A N 1
ATOM 1905 C CA . THR A 1 231 ? 16.577 29.644 -6.155 1.00 33.38 231 THR A CA 1
ATOM 1906 C C . THR A 1 231 ? 15.986 30.161 -4.844 1.00 33.38 231 THR A C 1
ATOM 1908 O O . THR A 1 231 ? 16.724 30.390 -3.887 1.00 33.38 231 THR A O 1
ATOM 1911 N N . ARG A 1 232 ? 14.656 30.278 -4.772 1.00 25.23 232 ARG A N 1
ATOM 1912 C CA . ARG A 1 232 ? 13.908 30.443 -3.519 1.00 25.23 232 ARG A CA 1
ATOM 1913 C C . ARG A 1 232 ? 12.986 29.241 -3.333 1.00 25.23 232 ARG A C 1
ATOM 1915 O O . ARG A 1 232 ? 11.869 29.205 -3.833 1.00 25.23 232 ARG A O 1
ATOM 1922 N N . TRP A 1 233 ? 13.515 28.235 -2.646 1.00 31.72 233 TRP A N 1
ATOM 1923 C CA . TRP A 1 233 ? 12.754 27.190 -1.970 1.00 31.72 233 TRP A CA 1
ATOM 1924 C C . TRP A 1 233 ? 12.592 27.635 -0.520 1.00 31.72 233 TRP A C 1
ATOM 1926 O O . TRP A 1 233 ? 13.558 27.587 0.233 1.00 31.72 233 TRP A O 1
ATOM 1936 N N . SER A 1 234 ? 11.400 28.092 -0.149 1.00 32.97 234 SER A N 1
ATOM 1937 C CA . SER A 1 234 ? 10.929 28.135 1.242 1.00 32.97 234 SER A CA 1
ATOM 1938 C C . SER A 1 234 ? 9.523 28.724 1.279 1.00 32.97 234 SER A C 1
ATOM 1940 O O . SER A 1 234 ? 9.358 29.933 1.399 1.00 32.97 234 SER A O 1
ATOM 1942 N N . SER A 1 235 ? 8.505 27.873 1.139 1.00 30.02 235 SER A N 1
ATOM 1943 C CA . SER A 1 235 ? 7.162 28.068 1.716 1.00 30.02 235 SER A CA 1
ATOM 1944 C C . SER A 1 235 ? 6.324 26.812 1.466 1.00 30.02 235 SER A C 1
ATOM 1946 O O . SER A 1 235 ? 5.689 26.701 0.427 1.00 30.02 235 SER A O 1
ATOM 1948 N N . CYS A 1 236 ? 6.415 25.835 2.372 1.00 30.09 236 CYS A N 1
ATOM 1949 C CA . CYS A 1 236 ? 5.363 24.856 2.700 1.00 30.09 236 CYS A CA 1
ATOM 1950 C C . CYS A 1 236 ? 5.941 23.880 3.734 1.00 30.09 236 CYS A C 1
ATOM 1952 O O . CYS A 1 236 ? 6.401 22.805 3.362 1.00 30.09 236 CYS A O 1
ATOM 1954 N N . SER A 1 237 ? 6.027 24.297 5.002 1.00 36.41 237 SER A N 1
ATOM 1955 C CA . SER A 1 237 ? 6.144 23.443 6.207 1.00 36.41 237 SER A CA 1
ATOM 1956 C C . SER A 1 237 ? 6.350 24.343 7.430 1.00 36.41 237 SER A C 1
ATOM 1958 O O . SER A 1 237 ? 7.467 24.474 7.922 1.00 36.41 237 SER A O 1
ATOM 1960 N N . ALA A 1 238 ? 5.294 25.018 7.880 1.00 31.44 238 ALA A N 1
ATOM 1961 C CA . ALA A 1 238 ? 5.270 25.699 9.175 1.00 31.44 238 ALA A CA 1
ATOM 1962 C C . ALA A 1 238 ? 3.814 25.910 9.613 1.00 31.44 238 ALA A C 1
ATOM 1964 O O . ALA A 1 238 ? 3.291 27.007 9.496 1.00 31.44 238 ALA A O 1
ATOM 1965 N N . GLU A 1 239 ? 3.154 24.835 10.049 1.00 34.84 239 GLU A N 1
ATOM 1966 C CA . GLU A 1 239 ? 1.856 24.929 10.744 1.00 34.84 239 GLU A CA 1
ATOM 1967 C C . GLU A 1 239 ? 1.596 23.740 11.694 1.00 34.84 239 GLU A C 1
ATOM 1969 O O . GLU A 1 239 ? 0.464 23.397 12.000 1.00 34.84 239 GLU A O 1
ATOM 1974 N N . TYR A 1 240 ? 2.659 23.104 12.199 1.00 34.59 240 TYR A N 1
ATOM 1975 C CA . TYR A 1 240 ? 2.564 22.086 13.255 1.00 34.59 240 TYR A CA 1
ATOM 1976 C C . TYR A 1 240 ? 3.732 22.232 14.232 1.00 34.59 240 TYR A C 1
ATOM 1978 O O . TYR A 1 240 ? 4.659 21.421 14.238 1.00 34.59 240 TYR A O 1
ATOM 1986 N N . ARG A 1 241 ? 3.729 23.315 15.019 1.00 35.56 241 ARG A N 1
ATOM 1987 C CA . ARG A 1 241 ? 4.560 23.423 16.228 1.00 35.56 241 ARG A CA 1
ATOM 1988 C C . ARG A 1 241 ? 4.107 24.573 17.135 1.00 35.56 241 ARG A C 1
ATOM 1990 O O . ARG A 1 241 ? 4.809 25.559 17.268 1.00 35.56 241 ARG A O 1
ATOM 1997 N N . GLU A 1 242 ? 2.936 24.434 17.747 1.00 35.66 242 GLU A N 1
ATOM 1998 C CA . GLU A 1 242 ? 2.492 25.302 18.850 1.00 35.66 242 GLU A CA 1
ATOM 1999 C C . GLU A 1 242 ? 1.423 24.563 19.680 1.00 35.66 242 GLU A C 1
ATOM 2001 O O . GLU A 1 242 ? 0.232 24.826 19.563 1.00 35.66 242 GLU A O 1
ATOM 2006 N N . ALA A 1 243 ? 1.839 23.549 20.455 1.00 35.19 243 ALA A N 1
ATOM 2007 C CA . ALA A 1 243 ? 0.996 22.927 21.492 1.00 35.19 243 ALA A CA 1
ATOM 2008 C C . ALA A 1 243 ? 1.772 22.117 22.563 1.00 35.19 243 ALA A C 1
ATOM 2010 O O . ALA A 1 243 ? 1.182 21.249 23.194 1.00 35.19 243 ALA A O 1
ATOM 2011 N N . GLU A 1 244 ? 3.073 22.355 22.791 1.00 38.09 244 GLU A N 1
ATOM 2012 C CA . GLU A 1 244 ? 3.854 21.570 23.781 1.00 38.09 244 GLU A CA 1
ATOM 2013 C C . GLU A 1 244 ? 4.716 22.394 24.756 1.00 38.09 244 GLU A C 1
ATOM 2015 O O . GLU A 1 244 ? 5.554 21.845 25.462 1.00 38.09 244 GLU A O 1
ATOM 2020 N N . GLU A 1 245 ? 4.475 23.699 24.893 1.00 40.12 245 GLU A N 1
ATOM 2021 C CA . GLU A 1 245 ? 5.113 24.512 25.940 1.00 40.12 245 GLU A CA 1
ATOM 2022 C C . GLU A 1 245 ? 4.056 25.255 26.760 1.00 40.12 245 GLU A C 1
ATOM 2024 O O . GLU A 1 245 ? 3.816 26.438 26.558 1.00 40.12 245 GLU A O 1
ATOM 2029 N N . ASN A 1 246 ? 3.377 24.528 27.656 1.00 41.53 246 ASN A N 1
ATOM 2030 C CA . ASN A 1 246 ? 2.774 25.066 28.886 1.00 41.53 246 ASN A CA 1
ATOM 2031 C C . ASN A 1 246 ? 2.266 23.927 29.790 1.00 41.53 246 ASN A C 1
ATOM 2033 O O . ASN A 1 246 ? 1.067 23.740 29.960 1.00 41.53 246 ASN A O 1
ATOM 2037 N N . ALA A 1 247 ? 3.191 23.153 30.364 1.00 35.97 247 ALA A N 1
ATOM 2038 C CA . ALA A 1 247 ? 2.958 22.370 31.586 1.00 35.97 247 ALA A CA 1
ATOM 2039 C C . ALA A 1 247 ? 4.299 21.899 32.184 1.00 35.97 247 ALA A C 1
ATOM 2041 O O . ALA A 1 247 ? 4.565 20.708 32.311 1.00 35.97 247 ALA A O 1
ATOM 2042 N N . VAL A 1 248 ? 5.179 22.845 32.529 1.00 41.50 248 VAL A N 1
ATOM 2043 C CA . VAL A 1 248 ? 6.310 22.588 33.435 1.00 41.50 248 VAL A CA 1
ATOM 2044 C C . VAL A 1 248 ? 6.074 23.393 34.707 1.00 41.50 248 VAL A C 1
ATOM 2046 O O . VAL A 1 248 ? 6.061 24.620 34.685 1.00 41.50 248 VAL A O 1
ATOM 2049 N N . GLY A 1 249 ? 5.893 22.668 35.809 1.00 33.12 249 GLY A N 1
ATOM 2050 C CA . GLY A 1 249 ? 5.583 23.174 37.146 1.00 33.12 249 GLY A CA 1
ATOM 2051 C C . GLY A 1 249 ? 4.255 22.568 37.590 1.00 33.12 249 GLY A C 1
ATOM 2052 O O . GLY A 1 249 ? 3.242 22.787 36.950 1.00 33.12 249 GLY A O 1
ATOM 2053 N N . THR A 1 250 ? 4.155 21.740 38.616 1.00 39.28 250 THR A N 1
ATOM 2054 C CA . THR A 1 250 ? 4.978 21.521 39.804 1.00 39.28 250 THR A CA 1
ATOM 2055 C C . THR A 1 250 ? 4.419 20.257 40.451 1.00 39.28 250 THR A C 1
ATOM 2057 O O . THR A 1 250 ? 3.217 20.239 40.685 1.00 39.28 250 THR A O 1
ATOM 2060 N N . ASP A 1 251 ? 5.232 19.263 40.817 1.00 32.50 251 ASP A N 1
ATOM 2061 C CA . ASP A 1 251 ? 5.032 18.676 42.145 1.00 32.50 251 ASP A CA 1
ATOM 2062 C C . ASP A 1 251 ? 6.252 17.942 42.698 1.00 32.50 251 ASP A C 1
ATOM 2064 O O . ASP A 1 251 ? 6.951 17.188 42.019 1.00 32.50 251 ASP A O 1
ATOM 2068 N N . ARG A 1 252 ? 6.526 18.252 43.964 1.00 37.34 252 ARG A N 1
ATOM 2069 C CA . ARG A 1 252 ? 7.666 17.790 44.751 1.00 37.34 252 ARG A CA 1
ATOM 2070 C C . ARG A 1 252 ? 7.316 16.438 45.365 1.00 37.34 252 ARG A C 1
ATOM 2072 O O . ARG A 1 252 ? 6.413 16.359 46.189 1.00 37.34 252 ARG A O 1
ATOM 2079 N N . TYR A 1 253 ? 8.100 15.404 45.073 1.00 36.84 253 TYR A N 1
ATOM 2080 C CA . TYR A 1 253 ? 8.119 14.206 45.911 1.00 36.84 253 TYR A CA 1
ATOM 2081 C C . TYR A 1 253 ? 8.886 14.500 47.205 1.00 36.84 253 TYR A C 1
ATOM 2083 O O . TYR A 1 253 ? 10.110 14.628 47.220 1.00 36.84 253 TYR A O 1
ATOM 2091 N N . VAL A 1 254 ? 8.138 14.618 48.300 1.00 40.94 254 VAL A N 1
ATOM 2092 C CA . VAL A 1 254 ? 8.651 14.579 49.669 1.00 40.94 254 VAL A CA 1
ATOM 2093 C C . VAL A 1 254 ? 8.829 13.110 50.050 1.00 40.94 254 VAL A C 1
ATOM 2095 O O . VAL A 1 254 ? 7.856 12.404 50.298 1.00 40.94 254 VAL A O 1
ATOM 2098 N N . HIS A 1 255 ? 10.075 12.639 50.121 1.00 37.81 255 HIS A N 1
ATOM 2099 C CA . HIS A 1 255 ? 10.394 11.404 50.835 1.00 37.81 255 HIS A CA 1
ATOM 2100 C C . HIS A 1 255 ? 10.395 11.691 52.341 1.00 37.81 255 HIS A C 1
ATOM 2102 O O . HIS A 1 255 ? 11.378 12.172 52.903 1.00 37.81 255 HIS A O 1
ATOM 2108 N N . GLY A 1 256 ? 9.269 11.399 52.989 1.00 36.06 256 GLY A N 1
ATOM 2109 C CA . GLY A 1 256 ? 9.175 11.270 54.437 1.00 36.06 256 GLY A CA 1
ATOM 2110 C C . GLY A 1 256 ? 9.625 9.877 54.864 1.00 36.06 256 GLY A C 1
ATOM 2111 O O . GLY A 1 256 ? 8.940 8.890 54.610 1.00 36.06 256 GLY A O 1
ATOM 2112 N N . ALA A 1 257 ? 10.784 9.806 55.510 1.00 43.44 257 ALA A N 1
ATOM 2113 C CA . ALA A 1 257 ? 11.190 8.671 56.318 1.00 43.44 257 ALA A CA 1
ATOM 2114 C C . ALA A 1 257 ? 10.370 8.655 57.617 1.00 43.44 257 ALA A C 1
ATOM 2116 O O . ALA A 1 257 ? 10.343 9.660 58.324 1.00 43.44 257 ALA A O 1
ATOM 2117 N N . PHE A 1 258 ? 9.771 7.518 57.972 1.00 42.59 258 PHE A N 1
ATOM 2118 C CA . PHE A 1 258 ? 9.413 7.228 59.359 1.00 42.59 258 PHE A CA 1
ATOM 2119 C C . PHE A 1 258 ? 9.644 5.746 59.657 1.00 42.59 258 PHE A C 1
ATOM 2121 O O . PHE A 1 258 ? 9.148 4.864 58.960 1.00 42.59 258 PHE A O 1
ATOM 2128 N N . ARG A 1 259 ? 10.481 5.517 60.671 1.00 45.59 259 ARG A N 1
ATOM 2129 C CA . ARG A 1 259 ? 10.783 4.228 61.293 1.00 45.59 259 ARG A CA 1
ATOM 2130 C C . ARG A 1 259 ? 9.640 3.818 62.223 1.00 45.59 259 ARG A C 1
ATOM 2132 O O . ARG A 1 259 ? 9.055 4.680 62.877 1.00 45.59 259 ARG A O 1
ATOM 2139 N N . GLY A 1 260 ? 9.456 2.509 62.348 1.00 48.91 260 GLY A N 1
ATOM 2140 C CA . GLY A 1 260 ? 8.709 1.802 63.385 1.00 48.91 260 GLY A CA 1
ATOM 2141 C C . GLY A 1 260 ? 8.966 0.321 63.210 1.00 48.91 260 GLY A C 1
ATOM 2142 O O . GLY A 1 260 ? 8.463 -0.204 62.197 1.00 48.91 260 GLY A O 1
#

Sequence (260 aa):
MNTGFPKLSRRLAIHPDYEAFIFRKFDRLSARNLLHLESRLAYLEWKLDQADKQALESQDNEALRSIRVWEAFEDNAKDPARPEHAHMSIVEEIKKTLGEYQETLLRQNQIATLSAPKKRALNVALDQMHDSTGTLGHSRKLIAGLAENRLSQIHRQDLLTIRRSTRKDPLSRFLQNQWIFKACDPPISLLPRHSDAEQDEENHIRNRTHQRKPRIRCRRRNQHGHCSYTTRWSSCSAEYREAEENAVGTDRYVHGAFRG

Organism: NCBI:txid1892770

pLDDT: mean 71.63, std 24.98, range [25.23, 98.31]

Secondary structure (DSSP, 8-state):
---SHHHHHHHHHT-TT-TT-EEE--HHHHHHHHHHHHHHHHHHHHHHHHHHHHHHHS--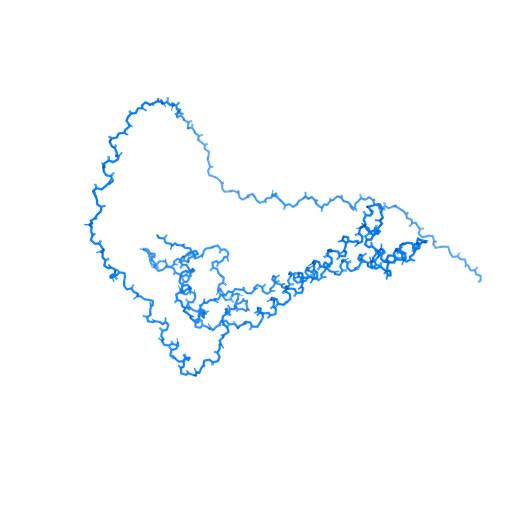HHHHHHHH-HHHHHHHTT-TTSHHHHHHHHHHHHHHHHHHHHHHHHHHHHHHTSPPPPHHHHHHHHHHTEE---TTS--EESS-GGGTTTTSGGGGGGEEESS------HHHHHHHHHHTTSSS---S--S--------SSTTSSSSS---------------------------S--SS--SSSS--------------

Foldseek 3Di:
DDFAPVQLVVVCVVDPVLLLVKAFQPVVVLVVVLVVLVVVLVVLVVVLVVQLVVLVVDPDPLSVVLVVDVVSLVVQLVDPVDVSVVSVVSVVVNVVSVVVNVVSVVVSVVVVPFDQRDPVSLVVNVVSQWDCPDPPRDTDGRHDDPCSCRSPPVRRVRMGGPDHPDPPDPVSVVVVVPPVPPPPDDDPDDDDPDDDDDPPPPVPPPPDDDDDDDDDDDDDDDDDDDDDDDDDPDDDDPDPDDDPPDDDDDDDDDPDDDDD

Radius of gyration: 34.19 Å; chains: 1; bounding box: 54×77×119 Å